Protein AF-A0A524MD02-F1 (afdb_monomer)

Solvent-accessible surface area (backbone atoms only — not comparable to full-atom values): 9364 Å² total; per-residue (Å²): 111,50,61,66,81,45,52,47,67,43,76,37,69,72,37,79,48,78,47,64,75,35,38,34,36,54,14,77,25,28,25,29,39,27,34,43,12,45,34,41,39,32,53,27,36,27,30,45,8,52,19,25,19,33,35,29,29,57,66,8,37,42,38,36,29,44,25,40,20,29,46,5,42,50,6,22,35,38,28,36,35,14,39,38,37,40,28,56,60,19,36,27,31,47,9,62,16,31,16,30,41,32,25,63,64,9,39,41,38,36,33,43,24,37,28,30,48,7,53,22,31,19,36,38,32,34,39,16,40,40,40,38,32,50,25,41,28,31,45,8,53,20,26,21,32,37,30,28,62,66,10,39,40,41,39,31,53,24,40,26,30,48,8,62,23,22,21,33,35,28,37,39,14,41,39,40,43,28,48,25,41,2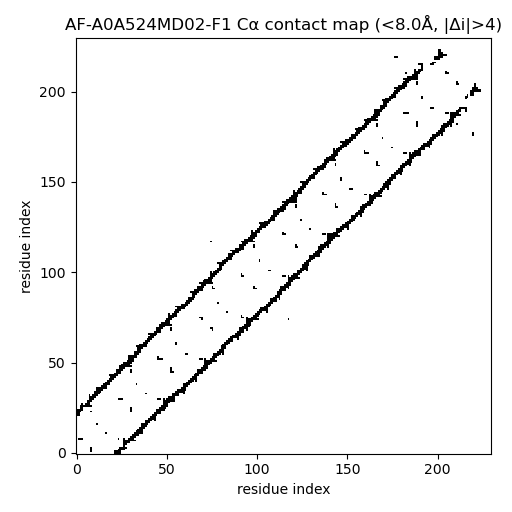5,28,45,5,55,38,20,17,37,36,59,37,83,82,35,48,68,47,50,19,39,27,48,60,44,74,18,66,35,38,59,38,80,88,65,56,75,52,29,56,33,69,78,74,89,83,84,87,127

Mean predicted aligned error: 3.04 Å

Structure (mmCIF, N/CA/C/O backbone):
data_AF-A0A524MD02-F1
#
_entry.id   AF-A0A524MD02-F1
#
loop_
_atom_site.group_PDB
_atom_site.id
_atom_site.type_symbol
_atom_site.label_atom_id
_atom_site.label_alt_id
_atom_site.label_comp_id
_atom_site.label_asym_id
_atom_site.label_entity_id
_atom_site.label_seq_id
_atom_site.pdbx_PDB_ins_code
_atom_site.Cartn_x
_atom_site.Cartn_y
_atom_site.Cartn_z
_atom_site.occupancy
_atom_site.B_iso_or_equiv
_atom_site.auth_seq_id
_atom_site.auth_comp_id
_atom_site.auth_asym_id
_atom_site.auth_atom_id
_atom_site.pdbx_PDB_model_num
ATOM 1 N N . THR A 1 1 ? 8.428 -10.540 -22.981 1.00 94.00 1 THR A N 1
ATOM 2 C CA . THR A 1 1 ? 9.264 -10.841 -21.802 1.00 94.00 1 THR A CA 1
ATOM 3 C C . THR A 1 1 ? 10.591 -10.124 -21.893 1.00 94.00 1 THR A C 1
ATOM 5 O O . THR A 1 1 ? 11.259 -10.262 -22.911 1.00 94.00 1 THR A O 1
ATOM 8 N N . LEU A 1 2 ? 10.966 -9.390 -20.847 1.00 92.38 2 LEU A N 1
ATOM 9 C CA . LEU A 1 2 ? 12.317 -8.893 -20.594 1.00 92.38 2 LEU A CA 1
ATOM 10 C C . LEU A 1 2 ? 12.908 -9.715 -19.446 1.00 92.38 2 LEU A C 1
ATOM 12 O O . LEU A 1 2 ? 12.277 -9.858 -18.400 1.00 92.38 2 LEU A O 1
ATOM 16 N N . ARG A 1 3 ? 14.085 -10.296 -19.666 1.00 94.06 3 ARG A N 1
ATOM 17 C CA . ARG A 1 3 ? 14.801 -11.108 -18.681 1.00 94.06 3 ARG A CA 1
ATOM 18 C C . ARG A 1 3 ? 16.291 -10.865 -18.844 1.00 94.06 3 ARG A C 1
ATOM 20 O O . ARG A 1 3 ? 16.780 -10.976 -19.969 1.00 94.06 3 ARG A O 1
ATOM 27 N N . ALA A 1 4 ? 16.984 -10.585 -17.742 1.00 82.62 4 ALA A N 1
ATOM 28 C CA . ALA A 1 4 ? 18.442 -10.462 -17.686 1.00 82.62 4 ALA A CA 1
ATOM 29 C C . ALA A 1 4 ? 19.046 -9.587 -18.810 1.00 82.62 4 ALA A C 1
ATOM 31 O O . ALA A 1 4 ? 20.111 -9.891 -19.348 1.00 82.62 4 ALA A O 1
ATOM 32 N N . ASN A 1 5 ? 18.362 -8.502 -19.192 1.00 83.25 5 ASN A N 1
ATOM 33 C CA . ASN A 1 5 ? 18.819 -7.584 -20.246 1.00 83.25 5 ASN A CA 1
ATOM 34 C C . ASN A 1 5 ? 19.760 -6.480 -19.715 1.00 83.25 5 ASN A C 1
ATOM 36 O O . ASN A 1 5 ? 20.110 -5.563 -20.456 1.00 83.25 5 ASN A O 1
ATOM 40 N N . GLY A 1 6 ? 20.163 -6.569 -18.448 1.00 88.62 6 GLY A N 1
ATOM 41 C CA . GLY A 1 6 ? 20.964 -5.585 -17.731 1.00 88.62 6 GLY A CA 1
ATOM 42 C C . GLY A 1 6 ? 20.680 -5.647 -16.231 1.00 88.62 6 GLY A C 1
ATOM 43 O O . GLY A 1 6 ? 19.986 -6.553 -15.771 1.00 88.62 6 GLY A O 1
ATOM 44 N N . ASP A 1 7 ? 21.211 -4.678 -15.482 1.00 92.50 7 ASP A N 1
ATOM 45 C CA . ASP A 1 7 ? 20.957 -4.533 -14.041 1.00 92.50 7 ASP A CA 1
ATOM 46 C C . ASP A 1 7 ? 19.491 -4.187 -13.738 1.00 92.50 7 ASP A C 1
ATOM 48 O O . ASP A 1 7 ? 18.895 -4.755 -12.829 1.00 92.50 7 ASP A O 1
ATOM 52 N N . VAL A 1 8 ? 18.937 -3.239 -14.494 1.00 92.56 8 VAL A N 1
ATOM 53 C CA . VAL A 1 8 ? 17.546 -2.768 -14.432 1.00 92.56 8 VAL A CA 1
ATOM 54 C C . VAL A 1 8 ? 16.921 -3.039 -15.794 1.00 92.56 8 VAL A C 1
ATOM 56 O O . VAL A 1 8 ? 17.563 -2.765 -16.811 1.00 92.56 8 VAL A O 1
ATOM 59 N N . ALA A 1 9 ? 15.691 -3.556 -15.837 1.00 93.81 9 ALA A N 1
ATOM 60 C CA . ALA A 1 9 ? 15.093 -3.963 -17.107 1.00 93.81 9 ALA A CA 1
ATOM 61 C C . ALA A 1 9 ? 14.693 -2.781 -17.987 1.00 93.81 9 ALA A C 1
ATOM 63 O O . ALA A 1 9 ? 14.924 -2.790 -19.200 1.00 93.81 9 ALA A O 1
ATOM 64 N N . ILE A 1 10 ? 14.058 -1.787 -17.363 1.00 96.69 10 ILE A N 1
ATOM 65 C CA . ILE A 1 10 ? 13.599 -0.553 -17.994 1.00 96.69 10 ILE A CA 1
ATOM 66 C C . ILE A 1 10 ? 13.913 0.606 -17.052 1.00 96.69 10 ILE A C 1
ATOM 68 O O . ILE A 1 10 ? 13.499 0.599 -15.897 1.00 96.69 10 ILE A O 1
ATOM 72 N N . MET A 1 11 ? 14.608 1.617 -17.561 1.00 97.25 11 MET A N 1
ATOM 73 C CA . MET A 1 11 ? 14.811 2.883 -16.865 1.00 97.25 11 MET A CA 1
ATOM 74 C C . MET A 1 11 ? 14.304 4.011 -17.755 1.00 97.25 11 MET A C 1
ATOM 76 O O . MET A 1 11 ? 14.734 4.130 -18.904 1.00 97.25 11 MET A O 1
ATOM 80 N N . THR A 1 12 ? 13.387 4.820 -17.235 1.00 98.06 12 THR A N 1
ATOM 81 C CA . THR A 1 12 ? 12.887 6.014 -17.921 1.00 98.06 12 THR A CA 1
ATOM 82 C C . THR A 1 12 ? 13.279 7.264 -17.160 1.00 98.06 12 THR A C 1
ATOM 84 O O . THR A 1 12 ? 13.134 7.319 -15.943 1.00 98.06 12 THR A O 1
ATOM 87 N N . GLU A 1 13 ? 13.723 8.277 -17.896 1.00 98.44 13 GLU A N 1
ATOM 88 C CA . GLU A 1 13 ? 14.000 9.613 -17.380 1.00 98.44 13 GLU A CA 1
ATOM 89 C C . GLU A 1 13 ? 13.286 10.623 -18.284 1.00 98.44 13 GLU A C 1
ATOM 91 O O . GLU A 1 13 ? 13.560 10.674 -19.486 1.00 98.44 13 GLU A O 1
ATOM 96 N N . ASN A 1 14 ? 12.351 11.402 -17.731 1.00 98.12 14 ASN A N 1
ATOM 97 C CA . ASN A 1 14 ? 11.524 12.349 -18.493 1.00 98.12 14 ASN A CA 1
ATOM 98 C C . ASN A 1 14 ? 10.807 11.706 -19.700 1.00 98.12 14 ASN A C 1
ATOM 100 O O . ASN A 1 14 ? 10.695 12.314 -20.770 1.00 98.12 14 ASN A O 1
ATOM 104 N N . ALA A 1 15 ? 10.347 10.460 -19.553 1.00 98.31 15 ALA A N 1
ATOM 105 C CA . ALA A 1 15 ? 9.743 9.693 -20.638 1.00 98.31 15 ALA A CA 1
ATOM 106 C C . ALA A 1 15 ? 8.481 8.955 -20.182 1.00 98.31 15 ALA A C 1
ATOM 108 O O . ALA A 1 15 ? 8.275 8.702 -19.002 1.00 98.31 15 ALA A O 1
ATOM 109 N N . THR A 1 16 ? 7.618 8.600 -21.134 1.00 98.25 16 THR A N 1
ATOM 110 C CA . THR A 1 16 ? 6.422 7.797 -20.857 1.00 98.25 16 THR A CA 1
ATOM 111 C C . THR A 1 16 ? 6.693 6.328 -21.134 1.00 98.25 16 THR A C 1
ATOM 113 O O . THR A 1 16 ? 7.248 5.986 -22.180 1.00 98.25 16 THR A O 1
ATOM 116 N N . LEU A 1 17 ? 6.245 5.464 -20.227 1.00 98.62 17 LEU A N 1
ATOM 117 C CA . LEU A 1 17 ? 6.283 4.017 -20.386 1.00 98.62 17 LEU A CA 1
ATOM 118 C C . LEU A 1 17 ? 4.862 3.446 -20.463 1.00 98.62 17 LEU A C 1
ATOM 120 O O . LEU A 1 17 ? 4.009 3.747 -19.636 1.00 98.62 17 LEU A O 1
ATOM 124 N N . THR A 1 18 ? 4.612 2.568 -21.428 1.00 98.56 18 THR A N 1
ATOM 125 C CA . THR A 1 18 ? 3.402 1.740 -21.451 1.00 98.56 18 THR A CA 1
ATOM 126 C C . THR A 1 18 ? 3.812 0.290 -21.606 1.00 98.56 18 THR A C 1
ATOM 128 O O . THR A 1 18 ? 4.579 -0.045 -22.510 1.00 98.56 18 THR A O 1
ATOM 131 N N . VAL A 1 19 ? 3.303 -0.559 -20.720 1.00 98.50 19 VAL A N 1
ATOM 132 C CA . VAL A 1 19 ? 3.580 -1.993 -20.693 1.00 98.50 19 VAL A CA 1
ATOM 133 C C . VAL A 1 19 ? 2.255 -2.747 -20.703 1.00 98.50 19 VAL A C 1
ATOM 135 O O . VAL A 1 19 ? 1.386 -2.515 -19.867 1.00 98.50 19 VAL A O 1
ATOM 138 N N . LEU A 1 20 ? 2.099 -3.630 -21.685 1.00 98.44 20 LEU A N 1
ATOM 139 C CA . LEU A 1 20 ? 0.902 -4.436 -21.908 1.00 98.44 20 LEU A CA 1
ATOM 140 C C . LEU A 1 20 ? 1.324 -5.888 -22.140 1.00 98.44 20 LEU A C 1
ATOM 142 O O . LEU A 1 20 ? 2.296 -6.120 -22.867 1.00 98.44 20 LEU A O 1
ATOM 146 N N . ASP A 1 21 ? 0.607 -6.839 -21.539 1.00 98.31 21 ASP A N 1
ATOM 147 C CA . ASP A 1 21 ? 0.771 -8.283 -21.770 1.00 98.31 21 ASP A CA 1
ATOM 148 C C . ASP A 1 21 ? 2.237 -8.745 -21.686 1.00 98.31 21 ASP A C 1
ATOM 150 O O . ASP A 1 21 ? 2.762 -9.453 -22.554 1.00 98.31 21 ASP A O 1
ATOM 154 N N . SER A 1 22 ? 2.957 -8.263 -20.672 1.00 98.31 22 SER A N 1
ATOM 155 C CA . SER A 1 22 ? 4.415 -8.370 -20.610 1.00 98.31 22 SER A CA 1
ATOM 156 C C . SER A 1 22 ? 4.910 -8.915 -19.278 1.00 98.31 22 SER A C 1
ATOM 158 O O . SER A 1 22 ? 4.296 -8.729 -18.237 1.00 98.31 22 SER A O 1
ATOM 160 N N . SER A 1 23 ? 6.075 -9.563 -19.304 1.00 98.31 23 SER A N 1
ATOM 161 C CA . SER A 1 23 ? 6.765 -10.045 -18.101 1.00 98.31 23 SER A CA 1
ATOM 162 C C . SER A 1 23 ? 8.162 -9.442 -18.010 1.00 98.31 23 SER A C 1
ATOM 164 O O . SER A 1 23 ? 8.906 -9.511 -18.993 1.00 98.31 23 SER A O 1
ATOM 166 N N . ILE A 1 24 ? 8.520 -8.892 -16.853 1.00 98.44 24 ILE A N 1
ATOM 167 C CA . ILE A 1 24 ? 9.827 -8.309 -16.528 1.00 98.44 24 ILE A CA 1
ATOM 168 C C . ILE A 1 24 ? 10.389 -9.065 -15.326 1.00 98.44 24 ILE A C 1
ATOM 170 O O . ILE A 1 24 ? 9.857 -8.943 -14.225 1.00 98.44 24 ILE A O 1
ATOM 174 N N . ILE A 1 25 ? 11.419 -9.884 -15.538 1.00 98.12 25 ILE A N 1
ATOM 175 C CA . ILE A 1 25 ? 11.813 -10.885 -14.540 1.00 98.12 25 ILE A CA 1
ATOM 176 C C . ILE A 1 25 ? 13.319 -11.074 -14.382 1.00 98.12 25 ILE A C 1
ATOM 178 O O . ILE A 1 25 ? 14.059 -10.963 -15.359 1.00 98.12 25 ILE A O 1
ATOM 182 N N . GLU A 1 26 ? 13.742 -11.448 -13.172 1.00 96.44 26 GLU A N 1
ATOM 183 C CA . GLU A 1 26 ? 15.106 -11.903 -12.851 1.00 96.44 26 GLU A CA 1
ATOM 184 C C . GLU A 1 26 ? 16.212 -10.862 -13.126 1.00 96.44 26 GLU A C 1
ATOM 186 O O . GLU A 1 26 ? 17.273 -11.192 -13.666 1.00 96.44 26 GLU A O 1
ATOM 191 N N . HIS A 1 27 ? 15.984 -9.592 -12.770 1.00 97.12 27 HIS A N 1
ATOM 192 C CA . HIS A 1 27 ? 17.003 -8.542 -12.898 1.00 97.12 27 HIS A CA 1
ATOM 193 C C . HIS A 1 27 ? 17.842 -8.377 -11.611 1.00 97.12 27 HIS A C 1
ATOM 195 O O . HIS A 1 27 ? 17.310 -8.520 -10.508 1.00 97.12 27 HIS A O 1
ATOM 201 N N . PRO A 1 28 ? 19.151 -8.056 -11.715 1.00 96.62 28 PRO A N 1
ATOM 202 C CA . PRO A 1 28 ? 20.046 -7.844 -10.567 1.00 96.62 28 PRO A CA 1
ATOM 203 C C . PRO A 1 28 ? 19.712 -6.638 -9.675 1.00 96.62 28 PRO A C 1
ATOM 205 O O . PRO A 1 28 ? 20.271 -6.521 -8.585 1.00 96.62 28 PRO A O 1
ATOM 208 N N . LYS A 1 29 ? 18.868 -5.713 -10.140 1.00 97.12 29 LYS A N 1
ATOM 209 C CA . LYS A 1 29 ? 18.338 -4.563 -9.391 1.00 97.12 29 LYS A CA 1
ATOM 210 C C . LYS A 1 29 ? 16.820 -4.491 -9.581 1.00 97.12 29 LYS A C 1
ATOM 212 O O . LYS A 1 29 ? 16.174 -5.528 -9.712 1.00 97.12 29 LYS A O 1
ATOM 217 N N . SER A 1 30 ? 16.241 -3.292 -9.533 1.00 97.62 30 SER A N 1
ATOM 218 C CA . SER A 1 30 ? 14.809 -3.081 -9.729 1.00 97.62 30 SER A CA 1
ATOM 219 C C . SER A 1 30 ? 14.381 -3.496 -11.142 1.00 97.62 30 SER A C 1
ATOM 221 O O . SER A 1 30 ? 15.142 -3.337 -12.099 1.00 97.62 30 SER A O 1
ATOM 223 N N . GLY A 1 31 ? 13.164 -4.023 -11.289 1.00 98.25 31 GLY A N 1
ATOM 224 C CA . GLY A 1 31 ? 12.612 -4.377 -12.598 1.00 98.25 31 GLY A CA 1
ATOM 225 C C . GLY A 1 31 ? 12.438 -3.134 -13.470 1.00 98.25 31 GLY A C 1
ATOM 226 O O . GLY A 1 31 ? 12.929 -3.077 -14.599 1.00 98.25 31 GLY A O 1
ATOM 227 N N . VAL A 1 32 ? 11.793 -2.106 -12.920 1.00 98.69 32 VAL A N 1
ATOM 228 C CA . VAL A 1 32 ? 11.551 -0.828 -13.596 1.00 98.69 32 VAL A CA 1
ATOM 229 C C . VAL A 1 32 ? 11.925 0.327 -12.682 1.00 98.69 32 VAL A C 1
ATOM 231 O O . VAL A 1 32 ? 11.531 0.340 -11.519 1.00 98.69 32 VAL A O 1
ATOM 234 N N . VAL A 1 33 ? 12.637 1.311 -13.227 1.00 98.75 33 VAL A N 1
ATOM 235 C CA . VAL A 1 33 ? 12.922 2.585 -12.561 1.00 98.75 33 VAL A CA 1
ATOM 236 C C . VAL A 1 33 ? 12.289 3.721 -13.361 1.00 98.75 33 VAL A C 1
ATOM 238 O O . VAL A 1 33 ? 12.566 3.876 -14.553 1.00 98.75 33 VAL A O 1
ATOM 241 N N . LEU A 1 34 ? 11.446 4.513 -12.703 1.00 98.81 34 LEU A N 1
ATOM 242 C CA . LEU A 1 34 ? 10.787 5.691 -13.258 1.00 98.81 34 LEU A CA 1
ATOM 243 C C . LEU A 1 34 ? 11.364 6.942 -12.596 1.00 98.81 34 LEU A C 1
ATOM 245 O O . LEU A 1 34 ? 11.213 7.115 -11.391 1.00 98.81 34 LEU A O 1
ATOM 249 N N . ASP A 1 35 ? 11.992 7.817 -13.374 1.00 98.75 35 ASP A N 1
ATOM 250 C CA . ASP A 1 35 ? 12.477 9.123 -12.923 1.00 98.75 35 ASP A CA 1
ATOM 251 C C . ASP A 1 35 ? 11.761 10.232 -13.701 1.00 98.75 35 ASP A C 1
ATOM 253 O O . ASP A 1 35 ? 11.873 10.316 -14.930 1.00 98.75 35 ASP A O 1
ATOM 257 N N . ASN A 1 36 ? 10.950 11.037 -13.008 1.00 98.69 36 ASN A N 1
ATOM 258 C CA . ASN A 1 36 ? 10.075 12.045 -13.613 1.00 98.69 36 ASN A CA 1
ATOM 259 C C . ASN A 1 36 ? 9.304 11.516 -14.827 1.00 98.69 36 ASN A C 1
ATOM 261 O O . ASN A 1 36 ? 9.307 12.099 -15.916 1.00 98.69 36 ASN A O 1
ATOM 265 N N . SER A 1 37 ? 8.727 10.328 -14.661 1.00 98.75 37 SER A N 1
ATOM 266 C CA . SER A 1 37 ? 8.210 9.534 -15.766 1.00 98.75 37 SER A CA 1
ATOM 267 C C . SER A 1 37 ? 6.825 8.975 -15.438 1.00 98.75 37 SER A C 1
ATOM 269 O O . SER A 1 37 ? 6.658 8.277 -14.433 1.00 98.75 37 SER A O 1
ATOM 271 N N . PRO A 1 38 ? 5.805 9.246 -16.269 1.00 98.69 38 PRO A N 1
ATOM 272 C CA . PRO A 1 38 ? 4.537 8.545 -16.179 1.00 98.69 38 PRO A CA 1
ATOM 273 C C . PRO A 1 38 ? 4.651 7.136 -16.775 1.00 98.69 38 PRO A C 1
ATOM 275 O O . PRO A 1 38 ? 5.245 6.942 -17.838 1.00 98.69 38 PRO A O 1
ATOM 278 N N . ALA A 1 39 ? 4.023 6.159 -16.128 1.00 98.75 39 ALA A N 1
ATOM 279 C CA . ALA A 1 39 ? 3.977 4.786 -16.601 1.00 98.75 39 ALA A CA 1
ATOM 280 C C . ALA A 1 39 ? 2.601 4.142 -16.404 1.00 98.75 39 ALA A C 1
ATOM 282 O O . ALA A 1 39 ? 1.964 4.332 -15.367 1.00 98.75 39 ALA A O 1
ATOM 283 N N . SER A 1 40 ? 2.164 3.351 -17.386 1.00 98.69 40 SER A N 1
ATOM 284 C CA . SER A 1 40 ? 0.946 2.539 -17.311 1.00 98.69 40 SER A CA 1
ATOM 285 C C . SER A 1 40 ? 1.225 1.064 -17.589 1.00 98.69 40 SER A C 1
ATOM 287 O O . SER A 1 40 ? 1.902 0.722 -18.561 1.00 98.69 40 SER A O 1
ATOM 289 N N . PHE A 1 41 ? 0.710 0.196 -16.720 1.00 98.75 41 PHE A N 1
ATOM 290 C CA . PHE A 1 41 ? 0.839 -1.256 -16.806 1.00 98.75 41 PHE A CA 1
ATOM 291 C C . PHE A 1 41 ? -0.544 -1.901 -16.866 1.00 98.75 41 PHE A C 1
ATOM 293 O O . PHE A 1 41 ? -1.456 -1.529 -16.127 1.00 98.75 41 PHE A O 1
ATOM 300 N N . SER A 1 42 ? -0.701 -2.872 -17.754 1.00 98.69 42 SER A N 1
ATOM 301 C CA . SER A 1 42 ? -1.910 -3.686 -17.852 1.00 98.69 42 SER A CA 1
ATOM 302 C C . SER A 1 42 ? -1.552 -5.123 -18.182 1.00 98.69 42 SER A C 1
ATOM 304 O O . SER A 1 42 ? -0.698 -5.356 -19.044 1.00 98.69 42 SER A O 1
ATOM 306 N N . ASP A 1 43 ? -2.207 -6.071 -17.512 1.00 98.62 43 ASP A N 1
ATOM 307 C CA . ASP A 1 43 ? -2.101 -7.501 -17.822 1.00 98.62 43 ASP A CA 1
ATOM 308 C C . ASP A 1 43 ? -0.632 -7.984 -17.807 1.00 98.62 43 ASP A C 1
ATOM 310 O O . ASP A 1 43 ? -0.167 -8.717 -18.678 1.00 98.62 43 ASP A O 1
ATOM 314 N N . SER A 1 44 ? 0.155 -7.482 -16.848 1.00 98.69 44 SER A N 1
ATOM 315 C CA . SER A 1 44 ? 1.616 -7.606 -16.843 1.00 98.69 44 SER A CA 1
ATOM 316 C C . SER A 1 44 ? 2.178 -8.147 -15.527 1.00 98.69 44 SER A C 1
ATOM 318 O O . SER A 1 44 ? 1.532 -8.128 -14.484 1.00 98.69 44 SER A O 1
ATOM 320 N N . PHE A 1 45 ? 3.417 -8.631 -15.582 1.00 98.75 45 PHE A N 1
ATOM 321 C CA . PHE A 1 45 ? 4.106 -9.296 -14.479 1.00 98.75 45 PHE A CA 1
ATOM 322 C C . PHE A 1 45 ? 5.486 -8.676 -14.269 1.00 98.75 45 PHE A C 1
ATOM 324 O O . PHE A 1 45 ? 6.253 -8.558 -15.229 1.00 98.75 45 PHE A O 1
ATOM 331 N N . VAL A 1 46 ? 5.837 -8.315 -13.036 1.00 98.75 46 VAL A N 1
ATOM 332 C CA . VAL A 1 46 ? 7.185 -7.838 -12.694 1.00 98.75 46 VAL A CA 1
ATOM 333 C C . VAL A 1 46 ? 7.693 -8.600 -11.478 1.00 98.75 46 VAL A C 1
ATOM 335 O O . VAL A 1 46 ? 7.351 -8.278 -10.339 1.00 98.75 46 VAL A O 1
ATOM 338 N N . ASN A 1 47 ? 8.473 -9.651 -11.733 1.00 98.44 47 ASN A N 1
ATOM 339 C CA . ASN A 1 47 ? 8.699 -10.701 -10.744 1.00 98.44 47 ASN A CA 1
ATOM 340 C C . ASN A 1 47 ? 10.171 -11.054 -10.553 1.00 98.44 47 ASN A C 1
ATOM 342 O O . ASN A 1 47 ? 10.970 -10.939 -11.478 1.00 98.44 47 ASN A O 1
ATOM 346 N N . ASP A 1 48 ? 10.510 -11.560 -9.372 1.00 98.38 48 ASP A N 1
ATOM 347 C CA . ASP A 1 48 ? 11.809 -12.179 -9.086 1.00 98.38 48 ASP A CA 1
ATOM 348 C C . ASP A 1 48 ? 13.013 -11.261 -9.374 1.00 98.38 48 ASP A C 1
ATOM 350 O O . ASP A 1 48 ? 14.100 -11.723 -9.725 1.00 98.38 48 ASP A O 1
ATOM 354 N N . ASN A 1 49 ? 12.831 -9.940 -9.271 1.00 98.31 49 ASN A N 1
ATOM 355 C CA . ASN A 1 49 ? 13.922 -8.979 -9.401 1.00 98.31 49 ASN A CA 1
ATOM 356 C C . ASN A 1 49 ? 14.583 -8.767 -8.035 1.00 98.31 49 ASN A C 1
ATOM 358 O O . ASN A 1 49 ? 13.921 -8.734 -7.002 1.00 98.31 49 ASN A O 1
ATOM 362 N N . VAL A 1 50 ? 15.903 -8.597 -8.010 1.00 98.06 50 VAL A N 1
ATOM 363 C CA . VAL A 1 50 ? 16.647 -8.421 -6.750 1.00 98.06 50 VAL A CA 1
ATOM 364 C C . VAL A 1 50 ? 16.342 -7.065 -6.095 1.00 98.06 50 VAL A C 1
ATOM 366 O O . VAL A 1 50 ? 16.515 -6.908 -4.891 1.00 98.06 50 VAL A O 1
ATOM 369 N N . GLY A 1 51 ? 15.908 -6.069 -6.866 1.00 98.06 51 GLY A N 1
ATOM 370 C CA . GLY A 1 51 ? 15.457 -4.779 -6.346 1.00 98.06 51 GLY A CA 1
ATOM 371 C C . GLY A 1 51 ? 13.957 -4.739 -6.057 1.00 98.06 51 GLY A C 1
ATOM 372 O O . GLY A 1 51 ? 13.355 -5.721 -5.625 1.00 98.06 51 GLY A O 1
ATOM 373 N N . TRP A 1 52 ? 13.361 -3.573 -6.300 1.00 98.75 52 TRP A N 1
ATOM 374 C CA . TRP A 1 52 ? 11.909 -3.408 -6.328 1.00 98.75 52 TRP A CA 1
ATOM 375 C C . TRP A 1 52 ? 11.340 -3.924 -7.647 1.00 98.75 52 TRP A C 1
ATOM 377 O O . TRP A 1 52 ? 12.025 -3.884 -8.671 1.00 98.75 52 TRP A O 1
ATOM 387 N N . ALA A 1 53 ? 10.076 -4.338 -7.681 1.00 98.75 53 ALA A N 1
ATOM 388 C CA . ALA A 1 53 ? 9.429 -4.571 -8.970 1.00 98.75 53 ALA A CA 1
ATOM 389 C C . ALA A 1 53 ? 9.374 -3.254 -9.765 1.00 98.75 53 ALA A C 1
ATOM 391 O O . ALA A 1 53 ? 9.925 -3.153 -10.864 1.00 98.75 53 ALA A O 1
ATOM 392 N N . ILE A 1 54 ? 8.793 -2.221 -9.150 1.00 98.88 54 ILE A N 1
ATOM 393 C CA . ILE A 1 54 ? 8.745 -0.855 -9.669 1.00 98.88 54 ILE A CA 1
ATOM 394 C C . ILE A 1 54 ? 9.328 0.103 -8.628 1.00 98.88 54 ILE A C 1
ATOM 396 O O . ILE A 1 54 ? 8.923 0.105 -7.466 1.00 98.88 54 ILE A O 1
ATOM 400 N N . GLU A 1 55 ? 10.247 0.955 -9.059 1.00 98.88 55 GLU A N 1
ATOM 401 C CA . GLU A 1 55 ? 10.804 2.052 -8.275 1.00 98.88 55 GLU A CA 1
ATOM 402 C C . GLU A 1 55 ? 10.488 3.369 -8.983 1.00 98.88 55 GLU A C 1
ATOM 404 O O . GLU A 1 55 ? 10.980 3.624 -10.080 1.00 98.88 55 GLU A O 1
ATOM 409 N N . ALA A 1 56 ? 9.633 4.195 -8.383 1.00 98.88 56 ALA A N 1
ATOM 410 C CA . ALA A 1 56 ? 9.221 5.474 -8.943 1.00 98.88 56 ALA A CA 1
ATOM 411 C C . ALA A 1 56 ? 9.728 6.627 -8.078 1.00 98.88 56 ALA A C 1
ATOM 413 O O . ALA A 1 56 ? 9.381 6.760 -6.902 1.00 98.88 56 ALA A O 1
ATOM 414 N N . ILE A 1 57 ? 10.537 7.480 -8.691 1.00 98.81 57 ILE A N 1
ATOM 415 C CA . ILE A 1 57 ? 11.162 8.632 -8.062 1.00 98.81 57 ILE A CA 1
ATOM 416 C C . ILE A 1 57 ? 10.841 9.905 -8.840 1.00 98.81 57 ILE A C 1
ATOM 418 O O . ILE A 1 57 ? 10.511 9.883 -10.028 1.00 98.81 57 ILE A O 1
ATOM 422 N N . ASN A 1 58 ? 10.981 11.031 -8.148 1.00 98.00 58 ASN A N 1
ATOM 423 C CA . ASN A 1 58 ? 10.981 12.367 -8.725 1.00 98.00 58 ASN A CA 1
ATOM 424 C C . ASN A 1 58 ? 9.747 12.725 -9.567 1.00 98.00 58 ASN A C 1
ATOM 426 O O . ASN A 1 58 ? 9.874 12.900 -10.766 1.00 98.00 58 ASN A O 1
ATOM 430 N N . GLU A 1 59 ? 8.577 12.914 -8.954 1.00 98.31 59 GLU A N 1
ATOM 431 C CA . GLU A 1 59 ? 7.333 13.301 -9.656 1.00 98.31 59 GLU A CA 1
ATOM 432 C C . GLU A 1 59 ? 6.855 12.274 -10.698 1.00 98.31 59 GLU A C 1
ATOM 434 O O . GLU A 1 59 ? 6.078 12.589 -11.600 1.00 98.31 59 GLU A O 1
ATOM 439 N N . SER A 1 60 ? 7.262 11.013 -10.553 1.00 98.81 60 SER A N 1
ATOM 440 C CA . SER A 1 60 ? 6.745 9.933 -11.389 1.00 98.81 60 SER A CA 1
ATOM 441 C C . SER A 1 60 ? 5.289 9.606 -11.046 1.00 98.81 60 SER A C 1
ATOM 443 O O . SER A 1 60 ? 4.828 9.781 -9.913 1.00 98.81 60 SER A O 1
ATOM 445 N N . ALA A 1 61 ? 4.557 9.106 -12.040 1.00 98.81 61 ALA A N 1
ATOM 446 C CA . ALA A 1 61 ? 3.159 8.711 -11.899 1.00 98.81 61 ALA A CA 1
ATOM 447 C C . ALA A 1 61 ? 2.967 7.292 -12.434 1.00 98.81 61 ALA A C 1
ATOM 449 O O . ALA A 1 61 ? 3.084 7.064 -13.636 1.00 98.81 61 ALA A O 1
ATOM 450 N N . PHE A 1 62 ? 2.666 6.340 -11.556 1.00 98.88 62 PHE A N 1
ATOM 451 C CA . PHE A 1 62 ? 2.523 4.933 -11.918 1.00 98.88 62 PHE A CA 1
ATOM 452 C C . PHE A 1 62 ? 1.064 4.476 -11.844 1.00 98.88 62 PHE A C 1
ATOM 454 O O . PHE A 1 62 ? 0.413 4.600 -10.813 1.00 98.88 62 PHE A O 1
ATOM 461 N N . MET A 1 63 ? 0.530 3.920 -12.923 1.00 98.88 63 MET A N 1
ATOM 462 C CA . MET A 1 63 ? -0.804 3.326 -12.940 1.00 98.88 63 MET A CA 1
ATOM 463 C C . MET A 1 63 ? -0.715 1.871 -13.365 1.00 98.88 63 MET A C 1
ATOM 465 O O . MET A 1 63 ? -0.023 1.546 -14.327 1.00 98.88 63 MET A O 1
ATOM 469 N N . THR A 1 64 ? -1.453 1.001 -12.688 1.00 98.88 64 THR A N 1
ATOM 470 C CA . THR A 1 64 ? -1.497 -0.415 -13.036 1.00 98.88 64 THR A CA 1
ATOM 471 C C . THR A 1 64 ? -2.895 -0.998 -12.880 1.00 98.88 64 THR A C 1
ATOM 473 O O . THR A 1 64 ? -3.638 -0.604 -11.981 1.00 98.88 64 THR A O 1
ATOM 476 N N . ALA A 1 65 ? -3.232 -1.942 -13.757 1.00 98.75 65 ALA A N 1
ATOM 477 C CA . ALA A 1 65 ? -4.431 -2.768 -13.678 1.00 98.75 65 ALA A CA 1
ATOM 478 C C . ALA A 1 65 ? -4.112 -4.226 -14.033 1.00 98.75 65 ALA A C 1
ATOM 480 O O . ALA A 1 65 ? -3.248 -4.474 -14.881 1.00 98.75 65 ALA A O 1
ATOM 481 N N . ARG A 1 66 ? -4.798 -5.185 -13.399 1.00 98.62 66 ARG A N 1
ATOM 482 C CA . ARG A 1 66 ? -4.703 -6.633 -13.674 1.00 98.62 66 ARG A CA 1
ATOM 483 C C . ARG A 1 66 ? -3.269 -7.142 -13.800 1.00 98.62 66 ARG A C 1
ATOM 485 O O . ARG A 1 66 ? -2.921 -7.856 -14.733 1.00 98.62 66 ARG A O 1
ATOM 492 N N . SER A 1 67 ? -2.393 -6.680 -12.916 1.00 98.81 67 SER A N 1
ATOM 493 C CA . SER A 1 67 ? -0.960 -6.974 -12.983 1.00 98.81 67 SER A CA 1
ATOM 494 C C . SER A 1 67 ? -0.461 -7.546 -11.666 1.00 98.81 67 SER A C 1
ATOM 496 O O . SER A 1 67 ? -1.035 -7.290 -10.607 1.00 98.81 67 SER A O 1
ATOM 498 N N . THR A 1 68 ? 0.624 -8.311 -11.724 1.00 98.88 68 THR A N 1
ATOM 499 C CA . THR A 1 68 ? 1.217 -8.965 -10.555 1.00 98.88 68 THR A CA 1
ATOM 500 C C . THR A 1 68 ? 2.671 -8.552 -10.378 1.00 98.88 68 THR A C 1
ATOM 502 O O . THR A 1 68 ? 3.452 -8.560 -11.328 1.00 98.88 68 THR A O 1
ATOM 505 N N . PHE A 1 69 ? 3.035 -8.218 -9.144 1.00 98.88 69 PHE A N 1
ATOM 506 C CA . PHE A 1 69 ? 4.385 -7.843 -8.743 1.00 98.88 69 PHE A CA 1
ATOM 507 C C . PHE A 1 69 ? 4.801 -8.748 -7.582 1.00 98.88 69 PHE A C 1
ATOM 509 O O . PHE A 1 69 ? 4.329 -8.558 -6.455 1.00 98.88 69 PHE A O 1
ATOM 516 N N . SER A 1 70 ? 5.626 -9.763 -7.862 1.00 98.88 70 SER A N 1
ATOM 517 C CA . SER A 1 70 ? 5.890 -10.837 -6.894 1.00 98.88 70 SER A CA 1
ATOM 518 C C . SER A 1 70 ? 7.322 -11.350 -6.837 1.00 98.88 70 SER A C 1
ATOM 520 O O . SER A 1 70 ? 8.034 -11.328 -7.833 1.00 98.88 70 SER A O 1
ATOM 522 N N . GLY A 1 71 ? 7.749 -11.871 -5.685 1.00 98.69 71 GLY A N 1
ATOM 523 C CA . GLY A 1 71 ? 9.077 -12.478 -5.534 1.00 98.69 71 GLY A CA 1
ATOM 524 C C . GLY A 1 71 ? 10.247 -11.490 -5.619 1.00 98.69 71 GLY A C 1
ATOM 525 O O . GLY A 1 71 ? 11.400 -11.909 -5.680 1.00 98.69 71 GLY A O 1
ATOM 526 N N . ASN A 1 72 ? 9.987 -10.179 -5.628 1.00 98.81 72 ASN A N 1
ATOM 527 C CA . ASN A 1 72 ? 11.043 -9.174 -5.699 1.00 98.81 72 ASN A CA 1
ATOM 528 C C . ASN A 1 72 ? 11.697 -8.998 -4.322 1.00 98.81 72 ASN A C 1
ATOM 530 O O . ASN A 1 72 ? 11.003 -8.991 -3.300 1.00 98.81 72 ASN A O 1
ATOM 534 N N . SER A 1 73 ? 13.026 -8.865 -4.267 1.00 98.69 73 SER A N 1
ATOM 535 C CA . SER A 1 73 ? 13.727 -8.978 -2.982 1.00 98.69 73 SER A CA 1
ATOM 536 C C . SER A 1 73 ? 13.583 -7.755 -2.078 1.00 98.69 73 SER A C 1
ATOM 538 O O . SER A 1 73 ? 13.625 -7.917 -0.862 1.00 98.69 73 SER A O 1
ATOM 540 N N . LEU A 1 74 ? 13.427 -6.543 -2.629 1.00 98.62 74 LEU A N 1
ATOM 541 C CA . LEU A 1 74 ? 13.162 -5.347 -1.812 1.00 98.62 74 LEU A CA 1
ATOM 542 C C . LEU A 1 74 ? 11.667 -5.117 -1.580 1.00 98.62 74 LEU A C 1
ATOM 544 O O . LEU A 1 74 ? 11.288 -4.619 -0.519 1.00 98.62 74 LEU A O 1
ATOM 548 N N . GLY A 1 75 ? 10.835 -5.491 -2.555 1.00 98.75 75 GLY A N 1
ATOM 549 C CA . GLY A 1 75 ? 9.397 -5.270 -2.500 1.00 98.75 75 GLY A CA 1
ATOM 550 C C . GLY A 1 75 ? 8.723 -5.095 -3.855 1.00 98.75 75 GLY A C 1
ATOM 551 O O . GLY A 1 75 ? 9.376 -5.072 -4.900 1.00 98.75 75 GLY A O 1
ATOM 552 N N . GLY A 1 76 ? 7.402 -4.930 -3.844 1.00 98.81 76 GLY A N 1
ATOM 553 C CA . GLY A 1 76 ? 6.609 -4.755 -5.060 1.00 98.81 76 GLY A CA 1
ATOM 554 C C . GLY A 1 76 ? 6.674 -3.343 -5.638 1.00 98.81 76 GLY A C 1
ATOM 555 O O . GLY A 1 76 ? 6.876 -3.170 -6.838 1.00 98.81 76 GLY A O 1
ATOM 556 N N . LEU A 1 77 ? 6.531 -2.319 -4.799 1.00 98.94 77 LEU A N 1
ATOM 557 C CA . LEU A 1 77 ? 6.499 -0.928 -5.256 1.00 98.94 77 LEU A CA 1
ATOM 558 C C . LEU A 1 77 ? 7.178 0.012 -4.259 1.00 98.94 77 LEU A C 1
ATOM 560 O O . LEU A 1 77 ? 6.823 0.031 -3.084 1.00 98.94 77 LEU A O 1
ATOM 564 N N . SER A 1 78 ? 8.091 0.843 -4.757 1.00 98.94 78 SER A N 1
ATOM 565 C CA . SER A 1 78 ? 8.648 1.984 -4.028 1.00 98.94 78 SER A CA 1
ATOM 566 C C . SER A 1 78 ? 8.239 3.289 -4.703 1.00 98.94 78 SER A C 1
ATOM 568 O O . SER A 1 78 ? 8.443 3.444 -5.909 1.00 98.94 78 SER A O 1
ATOM 570 N N . LEU A 1 79 ? 7.674 4.224 -3.935 1.00 98.88 79 LEU A N 1
ATOM 571 C CA . LEU A 1 79 ? 7.358 5.583 -4.375 1.00 98.88 79 LEU A CA 1
ATOM 572 C C . LEU A 1 79 ? 8.094 6.597 -3.502 1.00 98.88 79 LEU A C 1
ATOM 574 O O . LEU A 1 79 ? 7.846 6.681 -2.302 1.00 98.88 79 LEU A O 1
ATOM 578 N N . THR A 1 80 ? 8.914 7.445 -4.110 1.00 98.88 80 THR A N 1
ATOM 579 C CA . THR A 1 80 ? 9.490 8.617 -3.440 1.00 98.88 80 THR A CA 1
ATOM 580 C C . THR A 1 80 ? 9.106 9.864 -4.214 1.00 98.88 80 THR A C 1
ATOM 582 O O . THR A 1 80 ? 9.397 9.965 -5.412 1.00 98.88 80 THR A O 1
ATOM 585 N N . ARG A 1 81 ? 8.420 10.809 -3.554 1.00 98.75 81 ARG A N 1
ATOM 586 C CA . ARG A 1 81 ? 7.931 12.048 -4.188 1.00 98.75 81 ARG A CA 1
ATOM 587 C C . ARG A 1 81 ? 7.164 11.777 -5.486 1.00 98.75 81 ARG A C 1
ATOM 589 O O . ARG A 1 81 ? 7.347 12.460 -6.488 1.00 98.75 81 ARG A O 1
ATOM 596 N N . SER A 1 82 ? 6.362 10.720 -5.482 1.00 98.88 82 SER A N 1
ATOM 597 C CA . SER A 1 82 ? 5.703 10.161 -6.665 1.00 98.88 82 SER A CA 1
ATOM 598 C C . SER A 1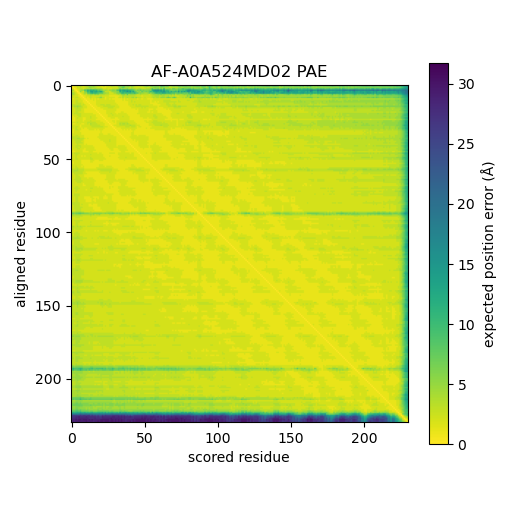 82 ? 4.299 9.687 -6.307 1.00 98.88 82 SER A C 1
ATOM 600 O O . SER A 1 82 ? 3.957 9.554 -5.130 1.00 98.88 82 SER A O 1
ATOM 602 N N . VAL A 1 83 ? 3.473 9.437 -7.319 1.00 98.94 83 VAL A N 1
ATOM 603 C CA . VAL A 1 83 ? 2.096 8.973 -7.123 1.00 98.94 83 VAL A CA 1
ATOM 604 C C . VAL A 1 83 ? 1.853 7.640 -7.807 1.00 98.94 83 VAL A C 1
ATOM 606 O O . VAL A 1 83 ? 2.431 7.372 -8.862 1.00 98.94 83 VAL A O 1
ATOM 609 N N . ALA A 1 84 ? 0.963 6.821 -7.245 1.00 98.88 84 ALA A N 1
ATOM 610 C CA . ALA A 1 84 ? 0.493 5.634 -7.943 1.00 98.88 84 ALA A CA 1
ATOM 611 C C . ALA A 1 84 ? -0.993 5.317 -7.760 1.00 98.88 84 ALA A C 1
ATOM 613 O O . ALA A 1 84 ? -1.621 5.702 -6.774 1.00 98.88 84 ALA A O 1
ATOM 614 N N . ALA A 1 85 ? -1.537 4.578 -8.725 1.00 98.88 85 ALA A N 1
ATOM 615 C CA . ALA A 1 85 ? -2.867 3.991 -8.680 1.00 98.88 85 ALA A CA 1
ATOM 616 C C . ALA A 1 85 ? -2.794 2.501 -9.039 1.00 98.88 85 ALA A C 1
ATOM 618 O O . ALA A 1 85 ? -2.432 2.145 -10.162 1.00 98.88 85 ALA A O 1
ATOM 619 N N . LEU A 1 86 ? -3.148 1.648 -8.080 1.00 98.81 86 LEU A N 1
ATOM 620 C CA . LEU A 1 86 ? -3.328 0.211 -8.254 1.00 98.81 86 LEU A CA 1
ATOM 621 C C . LEU A 1 86 ? -4.824 -0.046 -8.369 1.00 98.81 86 LEU A C 1
ATOM 623 O O . LEU A 1 86 ? -5.593 0.277 -7.461 1.00 98.81 86 LEU A O 1
ATOM 627 N N . LEU A 1 87 ? -5.223 -0.555 -9.524 1.00 98.06 87 LEU A N 1
ATOM 628 C CA . LEU A 1 87 ? -6.613 -0.712 -9.918 1.00 98.06 87 LEU A CA 1
ATOM 629 C C . LEU A 1 87 ? -6.878 -2.178 -10.257 1.00 98.06 87 LEU A C 1
ATOM 631 O O . LEU A 1 87 ? -5.957 -2.867 -10.691 1.00 98.06 87 LEU A O 1
ATOM 635 N N . ASP A 1 88 ? -8.136 -2.601 -10.133 1.00 94.50 88 ASP A N 1
ATOM 636 C CA . ASP A 1 88 ? -8.719 -3.756 -10.834 1.00 94.50 88 ASP A CA 1
ATOM 637 C C . ASP A 1 88 ? -7.835 -5.012 -10.812 1.00 94.50 88 ASP A C 1
ATOM 639 O O . ASP A 1 88 ? -7.043 -5.232 -11.729 1.00 94.50 88 ASP A O 1
ATOM 643 N N . GLU A 1 89 ? -7.942 -5.816 -9.751 1.00 95.00 89 GLU A N 1
ATOM 644 C CA . GLU A 1 89 ? -7.223 -7.092 -9.627 1.00 95.00 89 GLU A CA 1
ATOM 645 C C . GLU A 1 89 ? -5.699 -6.931 -9.799 1.00 95.00 89 GLU A C 1
ATOM 647 O O . GLU A 1 89 ? -5.025 -7.716 -10.467 1.00 95.00 89 GLU A O 1
ATOM 652 N N . THR A 1 90 ? -5.125 -5.880 -9.207 1.00 98.62 90 THR A N 1
ATOM 653 C CA . THR A 1 90 ? -3.668 -5.762 -9.086 1.00 98.62 90 THR A CA 1
ATOM 654 C C . THR A 1 90 ? -3.179 -6.468 -7.823 1.00 98.62 90 THR A C 1
ATOM 656 O O . THR A 1 90 ? -3.755 -6.311 -6.745 1.00 98.62 90 THR A O 1
ATOM 659 N N . PHE A 1 91 ? -2.078 -7.209 -7.946 1.00 98.88 91 PHE A N 1
ATOM 660 C CA . PHE A 1 91 ? -1.518 -8.051 -6.892 1.00 98.88 91 PHE A CA 1
ATOM 661 C C . PHE A 1 91 ? -0.070 -7.655 -6.574 1.00 98.88 91 PHE A C 1
ATOM 663 O O . PHE A 1 91 ? 0.812 -7.784 -7.423 1.00 98.88 91 PHE A O 1
ATOM 670 N N . ILE A 1 92 ? 0.187 -7.219 -5.340 1.00 98.94 92 ILE A N 1
ATOM 671 C CA . ILE A 1 92 ? 1.533 -7.048 -4.775 1.00 98.94 92 ILE A CA 1
ATOM 672 C C . ILE A 1 92 ? 1.770 -8.170 -3.765 1.00 98.94 92 ILE A C 1
ATOM 674 O O . ILE A 1 92 ? 1.375 -8.058 -2.600 1.00 98.94 92 ILE A O 1
ATOM 678 N N . ILE A 1 93 ? 2.346 -9.281 -4.223 1.00 98.88 93 ILE A N 1
ATOM 679 C CA . ILE A 1 93 ? 2.282 -10.539 -3.471 1.00 98.88 93 ILE A CA 1
ATOM 680 C C . ILE A 1 93 ? 3.623 -11.242 -3.333 1.00 98.88 93 ILE A C 1
ATOM 682 O O . ILE A 1 93 ? 4.437 -11.194 -4.246 1.00 98.88 93 ILE A O 1
ATOM 686 N N . ASP A 1 94 ? 3.840 -11.924 -2.211 1.00 98.81 94 ASP A N 1
ATOM 687 C CA . ASP A 1 94 ? 4.979 -12.826 -1.995 1.00 98.81 94 ASP A CA 1
ATOM 688 C C . ASP A 1 94 ? 6.353 -12.186 -2.287 1.00 98.81 94 ASP A C 1
ATOM 690 O O . ASP A 1 94 ? 7.271 -12.835 -2.795 1.00 98.81 94 ASP A O 1
ATOM 694 N N . ASN A 1 95 ? 6.512 -10.883 -2.023 1.00 98.94 95 ASN A N 1
ATOM 695 C CA . ASN A 1 95 ? 7.813 -10.220 -2.127 1.00 98.94 95 ASN A CA 1
ATOM 696 C C . ASN A 1 95 ? 8.640 -10.472 -0.858 1.00 98.94 95 ASN A C 1
ATOM 698 O O . ASN A 1 95 ? 8.103 -10.602 0.242 1.00 98.94 95 ASN A O 1
ATOM 702 N N . LEU A 1 96 ? 9.968 -10.507 -0.996 1.00 98.81 96 LEU A N 1
ATOM 703 C CA . LEU A 1 96 ? 10.875 -10.832 0.117 1.00 98.81 96 LEU A CA 1
ATOM 704 C C . LEU A 1 96 ? 11.232 -9.618 0.989 1.00 98.81 96 LEU A C 1
ATOM 706 O O . LEU A 1 96 ? 12.110 -9.722 1.851 1.00 98.81 96 LEU A O 1
ATOM 710 N N . GLY A 1 97 ? 10.540 -8.500 0.780 1.00 98.62 97 GLY A N 1
ATOM 711 C CA . GLY A 1 97 ? 10.636 -7.287 1.579 1.00 98.62 97 GLY A CA 1
ATOM 712 C C . GLY A 1 97 ? 9.262 -6.664 1.828 1.00 98.62 97 GLY A C 1
ATOM 713 O O . GLY A 1 97 ? 8.279 -7.365 2.061 1.00 98.62 97 GLY A O 1
ATOM 714 N N . ILE A 1 98 ? 9.194 -5.334 1.798 1.00 98.81 98 ILE A N 1
ATOM 715 C CA . ILE A 1 98 ? 7.948 -4.579 2.010 1.00 98.81 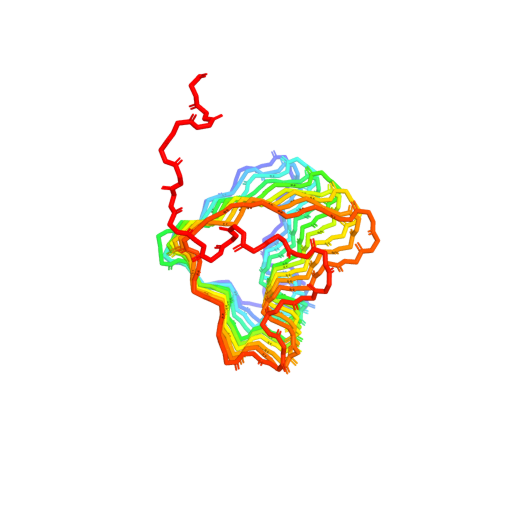98 ILE A CA 1
ATOM 716 C C . ILE A 1 98 ? 7.071 -4.718 0.759 1.00 98.81 98 ILE A C 1
ATOM 718 O O . ILE A 1 98 ? 7.579 -4.604 -0.351 1.00 98.81 98 ILE A O 1
ATOM 722 N N . GLY A 1 99 ? 5.758 -4.917 0.897 1.00 98.88 99 GLY A N 1
ATOM 723 C CA . GLY A 1 99 ? 4.868 -4.966 -0.270 1.00 98.88 99 GLY A CA 1
ATOM 724 C C . GLY A 1 99 ? 4.923 -3.655 -1.060 1.00 98.88 99 GLY A C 1
ATOM 725 O O . GLY A 1 99 ? 5.374 -3.615 -2.209 1.00 98.88 99 GLY A O 1
ATOM 726 N N . VAL A 1 100 ? 4.530 -2.561 -0.409 1.00 98.94 100 VAL A N 1
ATOM 727 C CA . VAL A 1 100 ? 4.579 -1.201 -0.951 1.00 98.94 100 VAL A CA 1
ATOM 728 C C . VAL A 1 100 ? 5.197 -0.240 0.067 1.00 98.94 100 VAL A C 1
ATOM 730 O O . VAL A 1 100 ? 4.766 -0.188 1.216 1.00 98.94 100 VAL A O 1
ATOM 733 N N . ALA A 1 101 ? 6.176 0.558 -0.353 1.00 98.94 101 ALA A N 1
ATOM 734 C CA . ALA A 1 101 ? 6.766 1.627 0.450 1.00 98.94 101 ALA A CA 1
ATOM 735 C C . ALA A 1 101 ? 6.543 2.985 -0.226 1.00 98.94 101 ALA A C 1
ATOM 737 O O . ALA A 1 101 ? 6.902 3.162 -1.391 1.00 98.94 101 ALA A O 1
ATOM 738 N N . ILE A 1 102 ? 5.963 3.950 0.493 1.00 98.88 102 ILE A N 1
ATOM 739 C CA . ILE A 1 102 ? 5.748 5.312 -0.012 1.00 98.88 102 ILE A CA 1
ATOM 740 C C . ILE A 1 102 ? 6.357 6.350 0.936 1.00 98.88 102 ILE A C 1
ATOM 742 O O . ILE A 1 102 ? 6.155 6.281 2.149 1.00 98.88 102 ILE A O 1
ATOM 746 N N . SER A 1 103 ? 7.115 7.301 0.388 1.00 98.88 103 SER A N 1
ATOM 747 C CA . SER A 1 103 ? 7.857 8.305 1.156 1.00 98.88 103 SER A CA 1
ATOM 748 C C . SER A 1 103 ? 7.954 9.669 0.463 1.00 98.88 103 SER A C 1
ATOM 750 O O . SER A 1 103 ? 7.727 9.804 -0.742 1.00 98.88 103 SER A O 1
ATOM 752 N N . ASP A 1 104 ? 8.318 10.695 1.241 1.00 98.44 104 ASP A N 1
ATOM 753 C CA . ASP A 1 104 ? 8.558 12.070 0.776 1.00 98.44 104 ASP A CA 1
ATOM 754 C C . ASP A 1 104 ? 7.381 12.652 -0.023 1.00 98.44 104 ASP A C 1
ATOM 756 O O . ASP A 1 104 ? 7.483 12.943 -1.215 1.00 98.44 104 ASP A O 1
ATOM 760 N N . ARG A 1 105 ? 6.231 12.821 0.645 1.00 98.44 105 ARG A N 1
ATOM 761 C CA . ARG A 1 105 ? 5.004 13.387 0.055 1.00 98.44 105 ARG A CA 1
ATOM 762 C C . ARG A 1 105 ? 4.482 12.582 -1.135 1.00 98.44 105 ARG A C 1
ATOM 764 O O . ARG A 1 105 ? 3.889 13.147 -2.057 1.00 98.44 105 ARG A O 1
ATOM 771 N N . ALA A 1 106 ? 4.692 11.271 -1.115 1.00 98.88 106 ALA A N 1
ATOM 772 C CA . ALA A 1 106 ? 4.083 10.367 -2.070 1.00 98.88 106 ALA A CA 1
ATOM 773 C C . ALA A 1 106 ? 2.586 10.174 -1.774 1.00 98.88 106 ALA A C 1
ATOM 775 O O . ALA A 1 106 ? 2.088 10.441 -0.671 1.00 98.88 106 ALA A O 1
ATOM 776 N N . ALA A 1 107 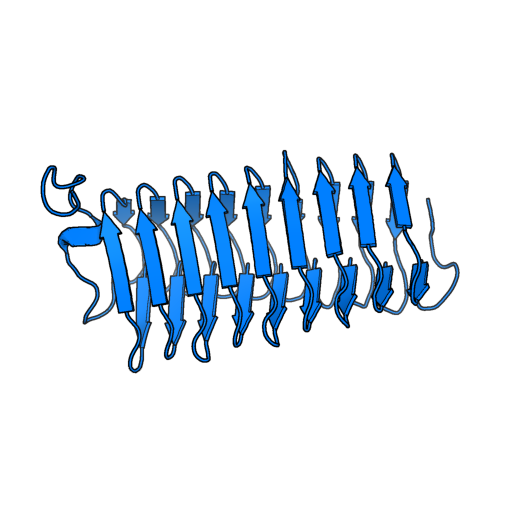? 1.855 9.699 -2.779 1.00 98.94 107 ALA A N 1
ATOM 777 C CA . ALA A 1 107 ? 0.453 9.340 -2.621 1.00 98.94 107 ALA A CA 1
ATOM 778 C C . ALA A 1 107 ? 0.115 8.059 -3.378 1.00 98.94 107 ALA A C 1
ATOM 780 O O . ALA A 1 107 ? 0.576 7.858 -4.501 1.00 98.94 107 ALA A O 1
ATOM 781 N N . ILE A 1 108 ? -0.728 7.213 -2.790 1.00 98.88 108 ILE A N 1
ATOM 782 C CA . ILE A 1 108 ? -1.183 5.993 -3.453 1.00 98.88 108 ILE A CA 1
ATOM 783 C C . ILE A 1 108 ? -2.696 5.797 -3.346 1.00 98.88 108 ILE A C 1
ATOM 785 O O . ILE A 1 108 ? -3.303 6.043 -2.302 1.00 98.88 108 ILE A O 1
ATOM 789 N N . LEU A 1 109 ? -3.296 5.344 -4.444 1.00 98.94 109 LEU A N 1
ATOM 790 C CA . LEU A 1 109 ? -4.676 4.881 -4.523 1.00 98.94 109 LEU A CA 1
ATOM 791 C C . LEU A 1 109 ? -4.692 3.365 -4.747 1.00 98.94 109 LEU A C 1
ATOM 793 O O . LEU A 1 109 ? -4.127 2.892 -5.729 1.00 98.94 109 LEU A O 1
ATOM 797 N N . LEU A 1 110 ? -5.364 2.621 -3.870 1.00 98.75 110 LEU A N 1
ATOM 798 C CA . LEU A 1 110 ? -5.638 1.190 -4.032 1.00 98.75 110 LEU A CA 1
ATOM 799 C C . LEU A 1 110 ? -7.141 0.995 -4.191 1.00 98.75 110 LEU A C 1
ATOM 801 O O . LEU A 1 110 ? -7.906 1.311 -3.276 1.00 98.75 110 LEU A O 1
ATOM 805 N N . LEU A 1 111 ? -7.553 0.445 -5.329 1.00 98.75 111 LEU A N 1
ATOM 806 C CA . LEU A 1 111 ? -8.931 0.055 -5.599 1.00 98.75 111 LEU A CA 1
ATOM 807 C C . LEU A 1 111 ? -8.964 -1.421 -5.978 1.00 98.75 111 LEU A C 1
ATOM 809 O O . LEU A 1 111 ? -8.323 -1.806 -6.955 1.00 98.75 111 LEU A O 1
ATOM 813 N N . GLU A 1 112 ? -9.705 -2.223 -5.208 1.00 97.94 112 GLU A N 1
ATOM 814 C CA . GLU A 1 112 ? -9.986 -3.633 -5.543 1.00 97.94 112 GLU A CA 1
ATOM 815 C C . GLU A 1 112 ? -8.705 -4.420 -5.878 1.00 97.94 112 GLU A C 1
ATOM 817 O O . GLU A 1 112 ? -8.603 -5.121 -6.881 1.00 97.94 112 GLU A O 1
ATOM 822 N N . SER A 1 113 ? -7.681 -4.222 -5.046 1.00 98.50 113 SER A N 1
ATOM 823 C CA . SER A 1 113 ? -6.326 -4.750 -5.225 1.00 98.50 113 SER A CA 1
ATOM 824 C C . SER A 1 113 ? -5.859 -5.471 -3.962 1.00 98.50 113 SER A C 1
ATOM 826 O O . SER A 1 113 ? -6.391 -5.245 -2.873 1.00 98.50 113 SER A O 1
ATOM 828 N N . THR A 1 114 ? -4.852 -6.330 -4.105 1.00 98.88 114 THR A N 1
ATOM 829 C CA . THR A 1 114 ? -4.353 -7.185 -3.021 1.00 98.88 114 THR A CA 1
ATOM 830 C C . THR A 1 114 ? -2.888 -6.901 -2.710 1.00 98.88 114 THR A C 1
ATOM 832 O O . THR A 1 114 ? -2.059 -6.840 -3.620 1.00 98.88 114 THR A O 1
ATOM 835 N N . ILE A 1 115 ? -2.565 -6.779 -1.422 1.00 98.94 115 ILE A N 1
ATOM 836 C CA . ILE A 1 115 ? -1.195 -6.788 -0.898 1.00 98.94 115 ILE A CA 1
ATOM 837 C C . ILE A 1 115 ? -1.071 -7.948 0.093 1.00 98.94 115 ILE A C 1
ATOM 839 O O . ILE A 1 115 ? -1.637 -7.881 1.184 1.00 98.94 115 ILE A O 1
ATOM 843 N N . SER A 1 116 ? -0.351 -9.016 -0.251 1.00 98.94 116 SER A N 1
ATOM 844 C CA . SER A 1 116 ? -0.335 -10.205 0.612 1.00 98.94 116 SER A CA 1
ATOM 845 C C . SER A 1 116 ? 0.943 -11.022 0.589 1.00 98.94 116 SER A C 1
ATOM 847 O O . SER A 1 116 ? 1.636 -11.057 -0.419 1.00 98.94 116 SER A O 1
ATOM 849 N N . GLY A 1 117 ? 1.236 -11.736 1.676 1.00 98.81 117 GLY A N 1
ATOM 850 C CA . GLY A 1 117 ? 2.355 -12.688 1.705 1.00 98.81 117 GLY A CA 1
ATOM 851 C C . GLY A 1 117 ? 3.740 -12.043 1.614 1.00 98.81 117 GLY A C 1
ATOM 852 O O . GLY A 1 117 ? 4.736 -12.742 1.438 1.00 98.81 117 GLY A O 1
ATOM 853 N N . ASN A 1 118 ? 3.836 -10.712 1.703 1.00 98.94 118 ASN A N 1
ATOM 854 C CA . ASN A 1 118 ? 5.126 -10.031 1.689 1.00 98.94 118 ASN A CA 1
ATOM 855 C C . ASN A 1 118 ? 5.810 -10.256 3.041 1.00 98.94 118 ASN A C 1
ATOM 857 O O . ASN A 1 118 ? 5.159 -10.194 4.079 1.00 98.94 118 ASN A O 1
ATOM 861 N N . THR A 1 119 ? 7.115 -10.520 3.058 1.00 98.88 119 THR A N 1
ATOM 862 C CA . THR A 1 119 ? 7.819 -10.868 4.308 1.00 98.88 119 THR A CA 1
ATOM 863 C C . THR A 1 119 ? 7.968 -9.685 5.272 1.00 98.88 119 THR A C 1
ATOM 865 O O . THR A 1 119 ? 8.249 -9.896 6.449 1.00 98.88 119 THR A O 1
ATOM 868 N N . GLY A 1 120 ? 7.818 -8.449 4.787 1.00 98.75 120 GLY A N 1
ATOM 869 C CA . GLY A 1 120 ? 7.776 -7.230 5.594 1.00 98.75 120 GLY A CA 1
ATOM 870 C C . GLY A 1 120 ? 6.360 -6.677 5.772 1.00 98.75 120 GLY A C 1
ATOM 871 O O . GLY A 1 120 ? 5.369 -7.384 5.626 1.00 98.75 120 GLY A O 1
ATOM 872 N N . THR A 1 121 ? 6.264 -5.380 6.070 1.00 98.88 121 THR A N 1
ATOM 873 C CA . THR A 1 121 ? 4.991 -4.640 6.102 1.00 98.88 121 THR A CA 1
ATOM 874 C C . THR A 1 121 ? 4.281 -4.710 4.745 1.00 98.88 121 THR A C 1
ATOM 876 O O . THR A 1 121 ? 4.931 -4.603 3.701 1.00 98.88 121 THR A O 1
ATOM 879 N N . GLY A 1 122 ? 2.951 -4.822 4.748 1.00 98.94 122 GLY A N 1
ATOM 880 C CA . GLY A 1 122 ? 2.138 -4.766 3.532 1.00 98.94 122 GLY A CA 1
ATOM 881 C C . GLY A 1 122 ? 2.280 -3.418 2.818 1.00 98.94 122 GLY A C 1
ATOM 882 O O . GLY A 1 122 ? 2.833 -3.347 1.721 1.00 98.94 122 GLY A O 1
ATOM 883 N N . LEU A 1 123 ? 1.826 -2.336 3.454 1.00 98.94 123 LEU A N 1
ATOM 884 C CA . LEU A 1 123 ? 2.003 -0.961 2.974 1.00 98.94 123 LEU A CA 1
ATOM 885 C C . LEU A 1 123 ? 2.584 -0.061 4.073 1.00 98.94 123 LEU A C 1
ATOM 887 O O . LEU A 1 123 ? 1.965 0.154 5.114 1.00 98.94 123 LEU A O 1
ATOM 891 N N . SER A 1 124 ? 3.767 0.487 3.803 1.00 98.94 124 SER A N 1
ATOM 892 C CA . SER A 1 124 ? 4.492 1.424 4.662 1.00 98.94 124 SER A CA 1
ATOM 893 C C . SER A 1 124 ? 4.379 2.851 4.119 1.00 98.94 124 SER A C 1
ATOM 895 O O . SER A 1 124 ? 4.646 3.088 2.938 1.00 98.94 124 SER A O 1
ATOM 897 N N . ILE A 1 125 ? 3.961 3.792 4.967 1.00 98.94 125 ILE A N 1
ATOM 898 C CA . ILE A 1 125 ? 3.612 5.169 4.600 1.00 98.94 125 ILE A CA 1
ATOM 899 C C . ILE A 1 125 ? 4.391 6.146 5.491 1.00 98.94 125 ILE A C 1
ATOM 901 O O . ILE A 1 125 ? 4.074 6.306 6.670 1.00 98.94 125 ILE A O 1
ATOM 905 N N . ASP A 1 126 ? 5.372 6.832 4.904 1.00 98.88 126 ASP A N 1
ATOM 906 C CA . ASP A 1 126 ? 6.214 7.837 5.568 1.00 98.88 126 ASP A CA 1
ATOM 907 C C . ASP A 1 126 ? 5.962 9.232 4.995 1.00 98.88 126 ASP A C 1
ATOM 909 O O . ASP A 1 126 ? 6.184 9.464 3.803 1.00 98.88 126 ASP A O 1
ATOM 913 N N . THR A 1 127 ? 5.542 10.194 5.820 1.00 98.81 127 THR A N 1
ATOM 914 C CA . THR A 1 127 ? 5.322 11.585 5.384 1.00 98.81 127 THR A CA 1
ATOM 915 C C . THR A 1 127 ? 4.478 11.657 4.097 1.00 98.81 127 THR A C 1
ATOM 917 O O . THR A 1 127 ? 4.767 12.420 3.172 1.00 98.81 127 THR A O 1
ATOM 920 N N . SER A 1 128 ? 3.475 10.782 3.986 1.00 98.88 128 SER A N 1
ATOM 921 C CA . SER A 1 128 ? 2.785 10.469 2.727 1.00 98.88 128 SER A CA 1
ATOM 922 C C . SER A 1 128 ? 1.307 10.151 2.959 1.00 98.88 128 SER A C 1
ATOM 924 O O . SER A 1 128 ? 0.811 10.192 4.087 1.00 98.88 128 SER A O 1
ATOM 926 N N . SER A 1 129 ? 0.568 9.870 1.881 1.00 98.94 129 SER A N 1
ATOM 927 C CA . SER A 1 129 ? -0.869 9.591 1.972 1.00 98.94 129 SER A CA 1
ATOM 928 C C . SER A 1 129 ? -1.313 8.358 1.191 1.00 98.94 129 SER A C 1
ATOM 930 O O . SER A 1 129 ? -0.802 8.071 0.111 1.00 98.94 129 SER A O 1
ATOM 932 N N . ALA A 1 130 ? -2.304 7.643 1.721 1.00 98.94 130 ALA A N 1
ATOM 933 C CA . ALA A 1 130 ? -2.927 6.513 1.044 1.00 98.94 130 ALA A CA 1
ATOM 934 C C . ALA A 1 130 ? -4.456 6.607 1.079 1.00 98.94 130 ALA A C 1
ATOM 936 O O . ALA A 1 130 ? -5.058 6.926 2.108 1.00 98.94 130 ALA A O 1
ATOM 937 N N . SER A 1 131 ? -5.090 6.287 -0.047 1.00 98.94 131 SER A N 1
ATOM 938 C CA . SER A 1 131 ? -6.530 6.064 -0.147 1.00 98.94 131 SER A CA 1
ATOM 939 C C . SER A 1 131 ? -6.778 4.639 -0.618 1.00 98.94 131 SER A C 1
ATOM 941 O O . SER A 1 131 ? -6.316 4.242 -1.684 1.00 98.94 131 SER A O 1
ATOM 943 N N . ILE A 1 132 ? -7.479 3.860 0.196 1.00 98.94 132 ILE A N 1
ATOM 944 C CA . ILE A 1 132 ? -7.643 2.423 0.006 1.00 98.94 132 ILE A CA 1
ATOM 945 C C . ILE A 1 132 ? -9.127 2.096 0.083 1.00 98.94 132 ILE A C 1
ATOM 947 O O . ILE A 1 132 ? -9.807 2.455 1.053 1.00 98.94 132 ILE A O 1
ATOM 951 N N . ARG A 1 133 ? -9.638 1.418 -0.946 1.00 98.81 133 ARG A N 1
ATOM 952 C CA . ARG A 1 133 ? -11.024 0.963 -0.984 1.00 98.81 133 ARG A CA 1
ATOM 953 C C . ARG A 1 133 ? -11.163 -0.414 -1.614 1.00 98.81 133 ARG A C 1
ATOM 955 O O . ARG A 1 133 ? -10.656 -0.638 -2.709 1.00 98.81 133 ARG A O 1
ATOM 962 N N . GLY A 1 134 ? -11.934 -1.293 -0.974 1.00 98.50 134 GLY A N 1
ATOM 963 C CA . GLY A 1 134 ? -12.201 -2.621 -1.535 1.00 98.50 134 GLY A CA 1
ATOM 964 C C . GLY A 1 134 ? -10.958 -3.506 -1.603 1.00 98.50 134 GLY A C 1
ATOM 965 O O . GLY A 1 134 ? -10.926 -4.4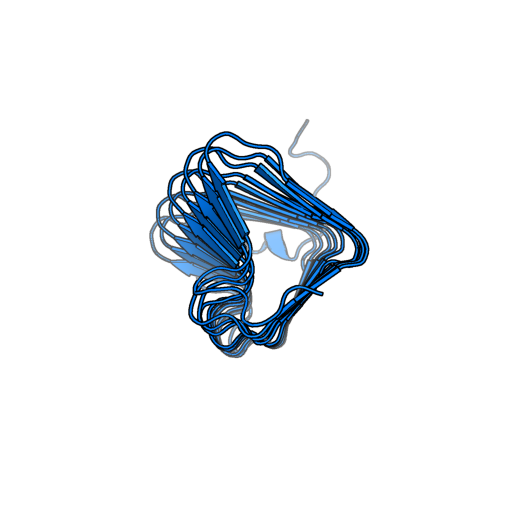08 -2.428 1.00 98.50 134 GLY A O 1
ATOM 966 N N . ALA A 1 135 ? -9.911 -3.204 -0.832 1.00 98.62 135 ALA A N 1
ATOM 967 C CA . ALA A 1 135 ? -8.634 -3.901 -0.924 1.00 98.62 135 ALA A CA 1
ATOM 968 C C . ALA A 1 135 ? -8.535 -5.042 0.093 1.00 98.62 135 ALA A C 1
ATOM 970 O O . ALA A 1 135 ? -9.198 -5.020 1.132 1.00 98.62 135 ALA A O 1
ATOM 971 N N . THR A 1 136 ? -7.645 -5.990 -0.185 1.00 98.88 136 THR A N 1
ATOM 972 C CA . THR A 1 136 ? -7.267 -7.058 0.746 1.00 98.88 136 THR A CA 1
ATOM 973 C C . THR A 1 136 ? -5.793 -6.910 1.101 1.00 98.88 136 THR A C 1
ATOM 975 O O . THR A 1 136 ? -4.940 -6.893 0.214 1.00 98.88 136 THR A O 1
ATOM 978 N N . ILE A 1 137 ? -5.482 -6.788 2.391 1.00 98.94 137 ILE A N 1
ATOM 979 C CA . ILE A 1 137 ? -4.110 -6.664 2.895 1.00 98.94 137 ILE A CA 1
ATOM 980 C C . ILE A 1 137 ? -3.893 -7.723 3.971 1.00 98.94 137 ILE A C 1
ATOM 982 O O . ILE A 1 137 ? -4.329 -7.556 5.111 1.00 98.94 137 ILE A O 1
ATOM 986 N N . THR A 1 138 ? -3.268 -8.838 3.594 1.00 98.94 138 THR A N 1
ATOM 987 C CA . THR A 1 138 ? -3.312 -10.055 4.415 1.00 98.94 138 THR A CA 1
ATOM 988 C C . THR A 1 138 ? -2.025 -10.865 4.419 1.00 98.94 138 THR A C 1
ATOM 990 O O . THR A 1 138 ? -1.310 -10.901 3.418 1.00 98.94 138 THR A O 1
ATOM 993 N N . GLY A 1 139 ? -1.726 -11.544 5.527 1.00 98.81 139 GLY A N 1
ATOM 994 C CA . GLY A 1 139 ? -0.614 -12.495 5.580 1.00 98.81 139 GLY A CA 1
ATOM 995 C C . GLY A 1 139 ? 0.759 -11.863 5.364 1.00 98.81 139 GLY A C 1
ATOM 996 O O . GLY A 1 139 ? 1.643 -12.528 4.829 1.00 98.81 139 GLY A O 1
ATOM 997 N N . ASN A 1 140 ? 0.933 -10.574 5.670 1.00 98.94 140 ASN A N 1
ATOM 998 C CA . ASN A 1 140 ? 2.238 -9.923 5.575 1.00 98.94 140 ASN A CA 1
ATOM 999 C C . ASN A 1 140 ? 3.029 -10.142 6.876 1.00 98.94 140 ASN A C 1
ATOM 1001 O O . ASN A 1 140 ? 2.450 -10.172 7.960 1.00 98.94 140 ASN A O 1
ATOM 1005 N N . GLY A 1 141 ? 4.351 -10.278 6.767 1.00 98.88 141 GLY A N 1
ATOM 1006 C CA . GLY A 1 141 ? 5.249 -10.619 7.879 1.00 98.88 141 GLY A CA 1
ATOM 1007 C C . GLY A 1 141 ? 5.510 -9.480 8.875 1.00 98.88 141 GLY A C 1
ATOM 1008 O O . GLY A 1 141 ? 6.184 -9.679 9.884 1.00 98.88 141 GLY A O 1
ATOM 1009 N N . GLY A 1 142 ? 5.000 -8.280 8.595 1.00 98.81 142 GLY A N 1
ATOM 1010 C CA . GLY A 1 142 ? 4.964 -7.147 9.520 1.00 98.81 142 GLY A CA 1
ATOM 1011 C C . GLY A 1 142 ? 3.543 -6.621 9.698 1.00 98.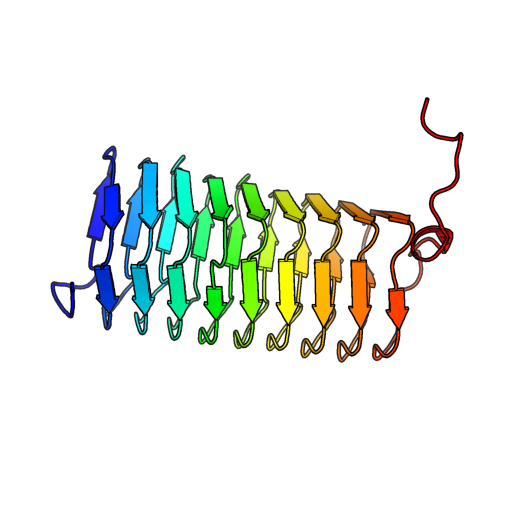81 142 GLY A C 1
ATOM 1012 O O . GLY A 1 142 ? 2.578 -7.380 9.657 1.00 98.81 142 GLY A O 1
ATOM 1013 N N . ASP A 1 143 ? 3.401 -5.307 9.875 1.00 98.94 143 ASP A N 1
ATOM 1014 C CA . ASP A 1 143 ? 2.074 -4.688 9.904 1.00 98.94 143 ASP A CA 1
ATOM 1015 C C . ASP A 1 143 ? 1.381 -4.812 8.536 1.00 98.94 143 ASP A C 1
ATOM 1017 O O . ASP A 1 143 ? 2.032 -4.754 7.486 1.00 98.94 143 ASP A O 1
ATOM 1021 N N . GLY A 1 144 ? 0.051 -4.903 8.519 1.00 98.94 144 GLY A N 1
ATOM 1022 C CA . GLY A 1 144 ? -0.711 -4.767 7.275 1.00 98.94 144 GLY A CA 1
ATOM 1023 C C . GLY A 1 144 ? -0.523 -3.366 6.682 1.00 98.94 144 GLY A C 1
ATOM 1024 O O . GLY A 1 144 ? -0.084 -3.201 5.541 1.00 98.94 144 GLY A O 1
ATOM 1025 N N . LEU A 1 145 ? -0.800 -2.350 7.501 1.00 98.94 145 LEU A N 1
ATOM 1026 C CA . LEU A 1 145 ? -0.630 -0.931 7.203 1.00 98.94 145 LEU A CA 1
ATOM 1027 C C . LEU A 1 145 ? 0.192 -0.261 8.307 1.00 98.94 145 LEU A C 1
ATOM 1029 O O . LEU A 1 145 ? -0.233 -0.264 9.459 1.00 98.94 145 LEU A O 1
ATOM 1033 N N . HIS A 1 146 ? 1.304 0.384 7.956 1.00 98.94 146 HIS A N 1
ATOM 1034 C CA . HIS A 1 146 ? 2.103 1.168 8.900 1.00 98.94 146 HIS A CA 1
ATOM 1035 C C . HIS A 1 146 ? 2.242 2.616 8.423 1.00 98.94 146 HIS A C 1
ATOM 1037 O O . HIS A 1 146 ? 2.735 2.878 7.326 1.00 98.94 146 HIS A O 1
ATOM 1043 N N . LEU A 1 147 ? 1.789 3.558 9.247 1.00 98.88 147 LEU A N 1
ATOM 1044 C CA . LEU A 1 147 ? 1.835 4.993 9.002 1.00 98.88 147 LEU A CA 1
ATOM 1045 C C . LEU A 1 147 ? 2.725 5.675 10.026 1.00 98.88 147 LEU A C 1
ATOM 1047 O O . LEU A 1 147 ? 2.453 5.577 11.220 1.00 98.88 147 LEU A O 1
ATOM 1051 N N . PHE A 1 148 ? 3.694 6.456 9.564 1.00 98.81 148 PHE A N 1
ATOM 1052 C CA . PHE A 1 148 ? 4.557 7.234 10.445 1.00 98.81 148 PHE A CA 1
ATOM 1053 C C . PHE A 1 148 ? 4.901 8.611 9.864 1.00 98.81 148 PHE A C 1
ATOM 1055 O O . PHE A 1 148 ? 4.717 8.869 8.671 1.00 98.81 148 PHE A O 1
ATOM 1062 N N . ASN A 1 149 ? 5.361 9.521 10.727 1.00 98.25 149 ASN A N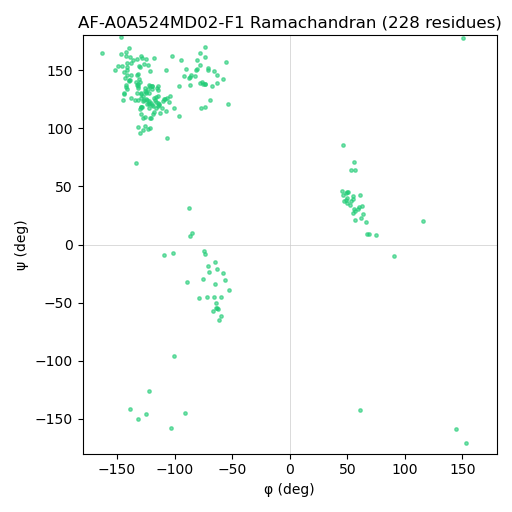 1
ATOM 1063 C CA . ASN A 1 149 ? 5.770 10.889 10.381 1.00 98.25 149 ASN A CA 1
ATOM 1064 C C . ASN A 1 149 ? 4.687 11.723 9.671 1.00 98.25 149 ASN A C 1
ATOM 1066 O O . ASN A 1 149 ? 4.864 12.172 8.543 1.00 98.25 149 ASN A O 1
ATOM 1070 N N . GLN A 1 150 ? 3.576 12.011 10.354 1.00 98.31 150 GLN A N 1
ATOM 1071 C CA . GLN A 1 150 ? 2.510 12.888 9.842 1.00 98.31 150 GLN A CA 1
ATOM 1072 C C . GLN A 1 150 ? 1.826 12.345 8.577 1.00 98.31 150 GLN A C 1
ATOM 1074 O O . GLN A 1 150 ? 1.385 13.110 7.716 1.00 98.31 150 GLN A O 1
ATOM 1079 N N . SER A 1 151 ? 1.725 11.022 8.476 1.00 98.88 151 SER A N 1
ATOM 1080 C CA . SER A 1 151 ? 1.081 10.349 7.353 1.00 98.88 151 SER A CA 1
ATOM 1081 C C . SER A 1 151 ? -0.440 10.321 7.485 1.00 98.88 151 SER A C 1
ATOM 1083 O O . SER A 1 151 ? -0.996 10.465 8.579 1.00 98.88 151 SER A O 1
ATOM 1085 N N . VAL A 1 152 ? -1.124 10.139 6.353 1.00 98.94 152 VAL A N 1
ATOM 1086 C CA . VAL A 1 152 ? -2.592 10.173 6.278 1.00 98.94 152 VAL A CA 1
ATOM 1087 C C . VAL A 1 152 ? -3.151 8.943 5.564 1.00 98.94 152 VAL A C 1
ATOM 1089 O O . VAL A 1 152 ? -2.756 8.640 4.440 1.00 98.94 152 VAL A O 1
ATOM 1092 N N . LEU A 1 153 ? -4.130 8.275 6.176 1.00 98.94 153 LEU A N 1
ATOM 1093 C CA . LEU A 1 153 ? -4.853 7.145 5.583 1.00 98.94 153 LEU A CA 1
ATOM 1094 C C . LEU A 1 153 ? -6.354 7.426 5.468 1.00 98.94 153 LEU A C 1
ATOM 1096 O O . LEU A 1 153 ? -6.998 7.863 6.421 1.00 98.94 153 LEU A O 1
ATOM 1100 N N . SER A 1 154 ? -6.938 7.072 4.325 1.00 98.94 154 SER A N 1
ATOM 1101 C CA . SER A 1 154 ? -8.370 6.798 4.199 1.00 98.94 154 SER A CA 1
ATOM 1102 C C . SER A 1 154 ? -8.570 5.337 3.809 1.00 98.94 154 SER A C 1
ATOM 1104 O O . SER A 1 154 ? -8.129 4.932 2.737 1.00 98.94 154 SER A O 1
ATOM 1106 N N . LEU A 1 155 ? -9.232 4.561 4.670 1.00 98.94 155 LEU A N 1
ATOM 1107 C CA . LEU A 1 155 ? -9.449 3.124 4.506 1.00 98.94 155 LEU A CA 1
ATOM 1108 C C . LEU A 1 155 ? -10.939 2.785 4.570 1.00 98.94 155 LEU A C 1
ATOM 1110 O O . LEU A 1 155 ? -11.635 3.132 5.532 1.00 98.94 155 LEU A O 1
ATOM 1114 N N . VAL A 1 156 ? -11.428 2.114 3.530 1.00 98.88 156 VAL A N 1
ATOM 1115 C CA . VAL A 1 156 ? -12.861 1.913 3.300 1.00 98.88 156 VAL A CA 1
ATOM 1116 C C . VAL A 1 156 ? -13.142 0.525 2.742 1.00 98.88 156 VAL A C 1
ATOM 1118 O O . VAL A 1 156 ? -12.509 0.140 1.763 1.00 98.88 156 VAL A O 1
ATOM 1121 N N . LEU A 1 157 ? -14.154 -0.184 3.250 1.00 98.75 157 LEU A N 1
ATOM 1122 C CA . LEU A 1 157 ? -14.641 -1.435 2.638 1.00 98.75 157 LEU A CA 1
ATOM 1123 C C . LEU A 1 157 ? -13.521 -2.442 2.327 1.00 98.75 157 LEU A C 1
ATOM 1125 O O . LEU A 1 157 ? -13.538 -3.074 1.278 1.00 98.75 157 LEU A O 1
ATOM 1129 N N . SER A 1 158 ? -12.504 -2.517 3.177 1.00 98.88 158 SER A N 1
ATOM 1130 C CA . SER A 1 158 ? -11.305 -3.326 2.958 1.00 98.88 158 SER A CA 1
ATOM 1131 C C . SER A 1 158 ? -11.161 -4.389 4.044 1.00 98.88 158 SER A C 1
ATOM 1133 O O . SER A 1 158 ? -11.753 -4.277 5.121 1.00 98.88 158 SER A O 1
ATOM 1135 N N . ASP A 1 159 ? -10.373 -5.414 3.745 1.00 98.94 159 ASP A N 1
ATOM 1136 C CA . ASP A 1 159 ? -10.061 -6.518 4.647 1.00 98.94 159 ASP A CA 1
ATOM 1137 C C . ASP A 1 159 ? -8.573 -6.490 5.010 1.00 98.94 159 ASP A C 1
ATOM 1139 O O . ASP A 1 159 ? -7.715 -6.499 4.124 1.00 98.94 159 ASP A O 1
ATOM 1143 N N . ILE A 1 160 ? -8.278 -6.401 6.308 1.00 98.94 160 ILE A N 1
ATOM 1144 C CA . ILE A 1 160 ? -6.922 -6.363 6.860 1.00 98.94 160 ILE A CA 1
ATOM 1145 C C . ILE A 1 160 ? -6.778 -7.515 7.854 1.00 98.94 160 ILE A C 1
ATOM 1147 O O . ILE A 1 160 ? -7.236 -7.412 8.999 1.00 98.94 160 ILE A O 1
ATOM 1151 N N . SER A 1 161 ? -6.170 -8.620 7.431 1.00 98.94 161 SER A N 1
ATOM 1152 C CA . SER A 1 161 ? -6.200 -9.847 8.227 1.00 98.94 161 SER A CA 1
ATOM 1153 C C . SER A 1 161 ? -4.888 -10.602 8.297 1.00 98.94 161 SER A C 1
ATOM 1155 O O . SER A 1 161 ? -4.059 -10.503 7.402 1.00 98.94 161 SER A O 1
ATOM 1157 N N . ASP A 1 162 ? -4.725 -11.406 9.346 1.00 98.88 162 ASP A N 1
ATOM 1158 C CA . ASP A 1 162 ? -3.682 -12.437 9.416 1.00 98.88 162 ASP A CA 1
ATOM 1159 C C . ASP A 1 162 ? -2.252 -11.899 9.191 1.00 98.88 162 ASP A C 1
ATOM 1161 O O . ASP A 1 162 ? -1.390 -12.623 8.705 1.00 98.88 162 ASP A O 1
ATOM 1165 N N . ASN A 1 163 ? -1.994 -10.621 9.499 1.00 98.94 163 ASN A N 1
ATOM 1166 C CA . ASN A 1 163 ? -0.646 -10.057 9.447 1.00 98.94 163 ASN A CA 1
ATOM 1167 C C . ASN A 1 163 ? 0.111 -10.406 10.741 1.00 98.94 163 ASN A C 1
ATOM 1169 O O . ASN A 1 163 ? -0.480 -10.443 11.827 1.00 98.94 163 ASN A O 1
ATOM 1173 N N . ASP A 1 164 ? 1.418 -10.643 10.625 1.00 98.88 164 ASP A N 1
ATOM 1174 C CA . ASP A 1 164 ? 2.265 -11.145 11.718 1.00 98.88 164 ASP A CA 1
ATOM 1175 C C . ASP A 1 164 ? 2.564 -10.085 12.797 1.00 98.88 164 ASP A C 1
ATOM 1177 O O . ASP A 1 164 ? 3.106 -10.423 13.851 1.00 98.88 164 ASP A O 1
ATOM 1181 N N . ALA A 1 165 ? 2.186 -8.822 12.568 1.00 98.88 165 ALA A N 1
ATOM 1182 C CA . ALA A 1 165 ? 2.172 -7.760 13.575 1.00 98.88 165 ALA A CA 1
ATOM 1183 C C . ALA A 1 165 ? 0.765 -7.143 13.719 1.00 98.88 165 ALA A C 1
ATOM 1185 O O . ALA A 1 165 ? -0.203 -7.864 13.980 1.00 98.88 165 ALA A O 1
ATOM 1186 N N . SER A 1 166 ? 0.620 -5.820 13.603 1.00 98.94 166 SER A N 1
ATOM 1187 C CA . SER A 1 166 ? -0.675 -5.145 13.706 1.00 98.94 166 SER A CA 1
ATOM 1188 C C . SER A 1 166 ? -1.373 -5.023 12.349 1.00 98.94 166 SER A C 1
ATOM 1190 O O . SER A 1 166 ? -0.744 -4.905 11.301 1.00 98.94 166 SER A O 1
ATOM 1192 N N . GLY A 1 167 ? -2.706 -4.997 12.341 1.00 98.94 167 GLY A N 1
ATOM 1193 C CA . GLY A 1 167 ? -3.472 -4.721 11.125 1.00 98.94 167 GLY A CA 1
ATOM 1194 C C . GLY A 1 167 ? -3.205 -3.302 10.623 1.00 98.94 167 GLY A C 1
ATOM 1195 O O . GLY A 1 167 ? -2.796 -3.100 9.480 1.00 98.94 167 GLY A O 1
ATOM 1196 N N . ILE A 1 168 ? -3.400 -2.316 11.501 1.00 98.94 168 ILE A N 1
ATOM 1197 C CA . ILE A 1 168 ? -3.123 -0.902 11.230 1.00 98.94 168 ILE A CA 1
ATOM 1198 C C . ILE A 1 168 ? -2.313 -0.310 12.383 1.00 98.94 168 ILE A C 1
ATOM 1200 O O . ILE A 1 168 ? -2.771 -0.323 13.524 1.00 98.94 168 ILE A O 1
ATOM 1204 N N . HIS A 1 169 ? -1.154 0.265 12.079 1.00 98.88 169 HIS A N 1
ATOM 1205 C CA . HIS A 1 169 ? -0.257 0.896 13.039 1.00 98.88 169 HIS A CA 1
ATOM 1206 C C . HIS A 1 169 ? -0.013 2.369 12.670 1.00 98.88 169 HIS A C 1
ATOM 1208 O O . HIS A 1 169 ? 0.386 2.676 11.546 1.00 98.88 169 HIS A O 1
ATOM 1214 N N . LEU A 1 170 ? -0.299 3.295 13.595 1.00 98.81 170 LEU A N 1
ATOM 1215 C CA . LEU A 1 170 ? -0.115 4.740 13.423 1.00 98.81 170 LEU A CA 1
ATOM 1216 C C . LEU A 1 170 ? 0.873 5.322 14.443 1.00 98.81 170 LEU A C 1
ATOM 1218 O O . LEU A 1 170 ? 0.542 5.436 15.626 1.00 98.81 170 LEU A O 1
ATOM 1222 N N . GLU A 1 171 ? 1.973 5.891 13.960 1.00 98.56 171 GLU A N 1
ATOM 1223 C CA . GLU A 1 171 ? 2.924 6.690 14.736 1.00 98.56 171 GLU A CA 1
ATOM 1224 C C . GLU A 1 171 ? 2.885 8.165 14.285 1.00 98.56 171 GLU A C 1
ATOM 1226 O O . GLU A 1 171 ? 3.233 8.513 13.156 1.00 98.56 171 GLU A O 1
ATOM 1231 N N . VAL A 1 172 ? 2.419 9.072 15.152 1.00 98.31 172 VAL A N 1
ATOM 1232 C CA . VAL A 1 172 ? 2.279 10.514 14.842 1.00 98.31 172 VAL A CA 1
ATOM 1233 C C . VAL A 1 172 ? 1.546 10.752 13.504 1.00 98.31 172 VAL A C 1
ATOM 1235 O O . VAL A 1 172 ? 1.989 11.532 12.663 1.00 98.31 172 VAL A O 1
ATOM 1238 N N . SER A 1 173 ? 0.440 10.042 13.273 1.00 98.69 173 SER A N 1
ATOM 1239 C CA . SER A 1 173 ? -0.265 10.003 11.980 1.00 98.69 173 SER A CA 1
ATOM 1240 C C . SER A 1 173 ? -1.788 10.025 12.147 1.00 98.69 173 SER A C 1
ATOM 1242 O O . SER A 1 173 ? -2.305 9.899 13.258 1.00 98.69 173 SER A O 1
ATOM 1244 N N . VAL A 1 174 ? -2.530 10.218 11.052 1.00 98.81 174 VAL A N 1
ATOM 1245 C CA . VAL A 1 174 ? -3.999 10.316 11.086 1.00 98.81 174 VAL A CA 1
ATOM 1246 C C . VAL A 1 174 ? -4.651 9.321 10.131 1.00 98.81 174 VAL A C 1
ATOM 1248 O O . VAL A 1 174 ? -4.263 9.228 8.969 1.00 98.81 174 VAL A O 1
ATOM 1251 N N . ALA A 1 175 ? -5.692 8.619 10.584 1.00 98.81 175 ALA A N 1
ATOM 1252 C CA . ALA A 1 175 ? -6.478 7.729 9.729 1.00 98.81 175 ALA A CA 1
ATOM 1253 C C . ALA A 1 175 ? -7.994 7.948 9.845 1.00 98.81 175 ALA A C 1
ATOM 1255 O O . ALA A 1 175 ? -8.543 8.149 10.929 1.00 98.81 175 ALA A O 1
ATOM 1256 N N . SER A 1 176 ? -8.682 7.840 8.710 1.00 98.75 176 SER A N 1
ATOM 1257 C CA . SER A 1 176 ? -10.130 7.643 8.630 1.00 98.75 176 SER A CA 1
ATOM 1258 C C . SER A 1 176 ? -10.407 6.205 8.196 1.00 98.75 176 SER A C 1
ATOM 1260 O O . SER A 1 176 ? -10.047 5.819 7.084 1.00 98.75 176 SER A O 1
ATOM 1262 N N . VAL A 1 177 ? -11.027 5.415 9.071 1.00 98.81 177 VAL A N 1
ATOM 1263 C CA . VAL A 1 177 ? -11.195 3.963 8.924 1.00 98.81 177 VAL A CA 1
ATOM 1264 C C . VAL A 1 177 ? -12.676 3.623 9.048 1.00 98.81 177 VAL A C 1
ATOM 1266 O O . VAL A 1 177 ? -13.255 3.750 10.125 1.00 98.81 177 VAL A O 1
ATOM 1269 N N . ARG A 1 178 ? -13.325 3.221 7.953 1.00 98.62 178 ARG A N 1
ATOM 1270 C CA . ARG A 1 178 ? -14.769 2.938 7.941 1.00 98.62 178 ARG A CA 1
ATOM 1271 C C . ARG A 1 178 ? -15.157 1.698 7.150 1.00 98.62 178 ARG A C 1
ATOM 1273 O O . ARG A 1 178 ? -14.656 1.484 6.053 1.00 98.62 178 ARG A O 1
ATOM 1280 N N . GLU A 1 179 ? -16.129 0.955 7.664 1.00 98.69 179 GLU A N 1
ATOM 1281 C CA . GLU A 1 179 ? -16.733 -0.190 6.967 1.00 98.69 179 GLU A CA 1
ATOM 1282 C C . GLU A 1 179 ? -15.717 -1.293 6.607 1.00 98.69 179 GLU A C 1
ATOM 1284 O O . GLU A 1 179 ? -15.869 -1.960 5.590 1.00 98.69 179 GLU A O 1
ATOM 1289 N N . ASN A 1 180 ? -14.662 -1.469 7.409 1.00 98.88 180 ASN A N 1
ATOM 1290 C CA . ASN A 1 180 ? -13.611 -2.464 7.169 1.00 98.88 180 ASN A CA 1
ATOM 1291 C C . ASN A 1 180 ? -13.762 -3.700 8.057 1.00 98.88 180 ASN A C 1
ATOM 1293 O O . ASN A 1 180 ? -14.393 -3.648 9.114 1.00 98.88 180 ASN A O 1
ATOM 1297 N N . THR A 1 181 ? -13.104 -4.783 7.659 1.00 98.88 181 THR A N 1
ATOM 1298 C CA . THR A 1 181 ? -12.854 -5.946 8.516 1.00 98.88 181 THR A CA 1
ATOM 1299 C C . THR A 1 181 ? -11.372 -5.973 8.873 1.00 98.88 181 THR A C 1
ATOM 1301 O O . THR A 1 181 ? -10.521 -5.889 7.994 1.00 98.88 181 THR A O 1
ATOM 1304 N N . ILE A 1 182 ? -11.059 -6.016 10.168 1.00 98.94 182 ILE A N 1
ATOM 1305 C CA . ILE A 1 182 ? -9.692 -6.007 10.699 1.00 98.94 182 ILE A CA 1
ATOM 1306 C C . ILE A 1 182 ? -9.586 -7.125 11.734 1.00 98.94 182 ILE A C 1
ATOM 1308 O O . ILE A 1 182 ? -10.065 -6.988 12.864 1.00 98.94 182 ILE A O 1
ATOM 1312 N N . GLN A 1 183 ? -9.006 -8.259 11.355 1.00 98.88 183 GLN A N 1
ATOM 1313 C CA . GLN A 1 183 ? -9.120 -9.472 12.164 1.00 98.88 183 GLN A CA 1
ATOM 1314 C C . GLN A 1 183 ? -7.883 -10.354 12.146 1.00 98.88 183 GLN A C 1
ATOM 1316 O O . GLN A 1 183 ? -7.148 -10.385 11.169 1.00 98.88 183 GLN A O 1
ATOM 1321 N N . ASN A 1 184 ? -7.693 -11.131 13.209 1.00 98.88 184 ASN A N 1
ATOM 1322 C CA . ASN A 1 184 ? -6.643 -12.152 13.298 1.00 98.88 184 ASN A CA 1
ATOM 1323 C C . ASN A 1 184 ? -5.211 -11.632 13.077 1.00 98.88 184 ASN A C 1
ATOM 1325 O O . ASN A 1 184 ? -4.323 -12.417 12.764 1.00 98.88 184 ASN A O 1
ATOM 1329 N N . ASN A 1 185 ? -4.965 -10.331 13.249 1.00 98.94 185 ASN A N 1
ATOM 1330 C CA . ASN A 1 185 ? -3.604 -9.802 13.256 1.00 98.94 185 ASN A CA 1
ATOM 1331 C C . ASN A 1 185 ? -2.941 -10.162 14.593 1.00 98.94 185 ASN A C 1
ATOM 1333 O O . ASN A 1 185 ? -3.586 -10.105 15.650 1.00 98.94 185 ASN A O 1
ATOM 1337 N N . ALA A 1 186 ? -1.678 -10.579 14.547 1.00 98.88 186 ALA A N 1
ATOM 1338 C CA . ALA A 1 186 ? -1.018 -11.227 15.678 1.00 98.88 186 ALA A CA 1
ATOM 1339 C C . ALA A 1 186 ? -0.861 -10.306 16.898 1.00 98.88 186 ALA A C 1
ATOM 1341 O O . ALA A 1 186 ? -0.967 -10.769 18.038 1.00 98.88 186 ALA A O 1
ATOM 1342 N N . GLU A 1 187 ? -0.648 -9.010 16.664 1.00 98.81 187 GLU A N 1
ATOM 1343 C CA . GLU A 1 187 ? -0.529 -7.998 17.710 1.00 98.81 187 GLU A CA 1
ATOM 1344 C C . GLU A 1 187 ? -1.839 -7.225 17.870 1.00 98.81 187 GLU A C 1
ATOM 1346 O O . GLU A 1 187 ? -2.732 -7.691 18.577 1.00 98.81 187 GLU A O 1
ATOM 1351 N N . PHE A 1 188 ? -1.988 -6.062 17.230 1.00 98.88 188 PHE A N 1
ATOM 1352 C CA . PHE A 1 188 ? -3.194 -5.247 17.350 1.00 98.88 188 PHE A CA 1
ATOM 1353 C C . PHE A 1 188 ? -4.057 -5.277 16.091 1.00 98.88 188 PHE A C 1
ATOM 1355 O O . PHE A 1 188 ? -3.546 -5.355 14.981 1.00 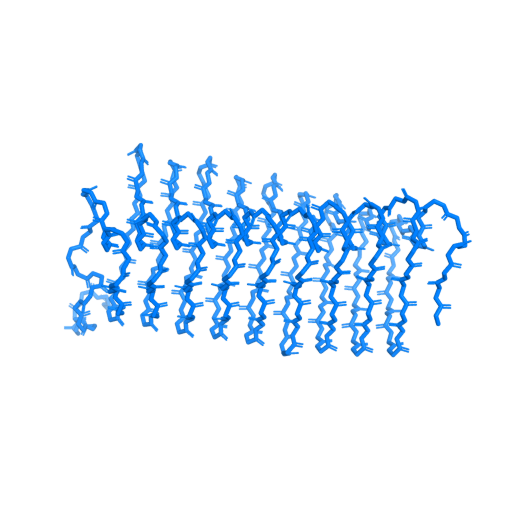98.88 188 PHE A O 1
ATOM 1362 N N . GLY A 1 189 ? -5.375 -5.122 16.230 1.00 98.88 189 GLY A N 1
ATOM 1363 C CA . GLY A 1 189 ? -6.206 -4.749 15.083 1.00 98.88 189 GLY A CA 1
ATOM 1364 C C . GLY A 1 189 ? -5.865 -3.326 14.633 1.00 98.88 189 GLY A C 1
ATOM 1365 O O . GLY A 1 189 ? -5.435 -3.107 13.501 1.00 98.88 189 GLY A O 1
ATOM 1366 N N . ILE A 1 190 ? -5.994 -2.367 15.555 1.00 98.88 190 ILE A N 1
ATOM 1367 C CA . ILE A 1 190 ? -5.540 -0.981 15.375 1.00 98.88 190 ILE A CA 1
ATOM 1368 C C . ILE A 1 190 ? -4.657 -0.561 16.555 1.00 98.88 190 ILE A C 1
ATOM 1370 O O . ILE A 1 190 ? -5.129 -0.480 17.693 1.00 98.88 190 ILE A O 1
ATOM 1374 N N . LEU A 1 191 ? -3.399 -0.236 16.266 1.00 98.81 191 LEU A N 1
ATOM 1375 C CA . LEU A 1 191 ? -2.439 0.366 17.185 1.00 98.81 191 LEU A CA 1
ATOM 1376 C C . LEU A 1 191 ? -2.251 1.848 16.844 1.00 98.81 191 LEU A C 1
ATOM 1378 O O . LEU A 1 191 ? -1.870 2.201 15.729 1.00 98.81 191 LEU A O 1
ATOM 1382 N N . ILE A 1 192 ? -2.497 2.721 17.820 1.00 98.25 192 ILE A N 1
ATOM 1383 C CA . ILE A 1 192 ? -2.109 4.133 17.756 1.00 98.25 192 ILE A CA 1
ATOM 1384 C C . ILE A 1 192 ? -1.063 4.456 18.825 1.00 98.25 192 ILE A C 1
ATOM 1386 O O . ILE A 1 192 ? -1.222 4.086 19.991 1.00 98.25 192 ILE A O 1
ATOM 1390 N N . GLU A 1 193 ? -0.027 5.187 18.421 1.00 96.88 193 GLU A N 1
ATOM 1391 C CA . GLU A 1 193 ? 1.064 5.662 19.270 1.00 96.88 193 GLU A CA 1
ATOM 1392 C C . GLU A 1 193 ? 1.359 7.152 19.040 1.00 96.88 193 GLU A C 1
ATOM 1394 O O . GLU A 1 193 ? 1.018 7.751 18.015 1.00 96.88 193 GLU A O 1
ATOM 1399 N N . GLY A 1 194 ? 2.006 7.788 20.019 1.00 94.75 194 GLY A N 1
ATOM 1400 C CA . GLY A 1 194 ? 2.317 9.215 19.962 1.00 94.75 194 GLY A CA 1
ATOM 1401 C C . GLY A 1 194 ? 1.060 10.088 19.870 1.00 94.75 194 GLY A C 1
ATOM 1402 O O . GLY A 1 194 ? 0.044 9.819 20.505 1.00 94.75 194 GLY A O 1
ATOM 1403 N N . ALA A 1 195 ? 1.133 11.166 19.089 1.00 95.19 195 ALA A N 1
ATOM 1404 C CA . ALA A 1 195 ? 0.012 12.082 18.865 1.00 95.19 195 ALA A CA 1
ATOM 1405 C C . ALA A 1 195 ? -0.901 11.643 17.697 1.00 95.19 195 ALA A C 1
ATOM 1407 O O . ALA A 1 195 ? -1.442 12.494 16.990 1.00 95.19 195 ALA A O 1
ATOM 1408 N N . SER A 1 196 ? -1.030 10.333 17.464 1.00 98.38 196 SER A N 1
ATOM 1409 C CA . SER A 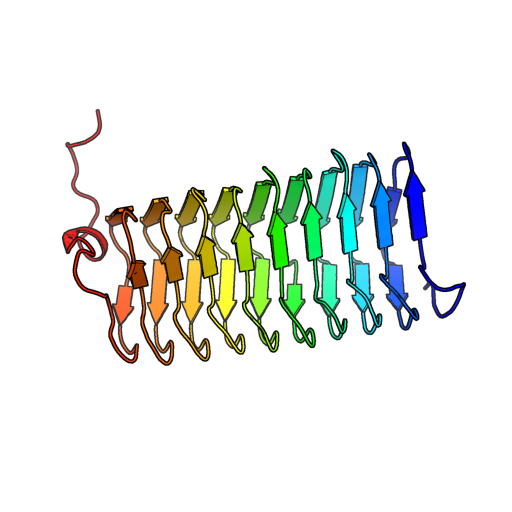1 196 ? -1.863 9.779 16.393 1.00 98.38 196 SER A CA 1
ATOM 1410 C C . SER A 1 196 ? -3.358 9.940 16.661 1.00 98.38 196 SER A C 1
ATOM 1412 O O . SER A 1 196 ? -3.811 9.923 17.805 1.00 98.38 196 SER A O 1
ATOM 1414 N N . LEU A 1 197 ? -4.139 10.055 15.585 1.00 98.12 197 LEU A N 1
ATOM 1415 C CA . LEU A 1 197 ? -5.598 10.135 15.639 1.00 98.12 197 LEU A CA 1
ATOM 1416 C C . LEU A 1 197 ? -6.223 9.165 14.644 1.00 98.12 197 LEU A C 1
ATOM 1418 O O . LEU A 1 197 ? -5.832 9.097 13.482 1.00 98.12 197 LEU A O 1
ATOM 1422 N N . VAL A 1 198 ? -7.263 8.465 15.076 1.00 98.38 198 VAL A N 1
ATOM 1423 C CA . VAL A 1 198 ? -8.071 7.624 14.197 1.00 98.38 198 VAL A CA 1
ATOM 1424 C C . VAL A 1 198 ? -9.545 7.947 14.405 1.00 98.38 198 VAL A C 1
ATOM 1426 O O . VAL A 1 198 ? -9.982 8.192 15.526 1.00 98.38 198 VAL A O 1
ATOM 1429 N N . SER A 1 199 ? -10.310 7.991 13.320 1.00 98.31 199 SER A N 1
ATOM 1430 C CA . SER A 1 199 ? -11.759 8.194 13.351 1.00 98.31 199 SER A CA 1
ATOM 1431 C C . SER A 1 199 ? -12.455 7.291 12.341 1.00 98.31 199 SER A C 1
ATOM 1433 O O . SER A 1 199 ? -11.835 6.802 11.396 1.00 98.31 199 SER A O 1
ATOM 1435 N N . GLY A 1 200 ? -13.757 7.086 12.520 1.00 97.69 200 GLY A N 1
ATOM 1436 C CA . GLY A 1 200 ? -14.597 6.371 11.570 1.00 97.69 200 GLY A CA 1
ATOM 1437 C C . GLY A 1 200 ? -15.667 5.543 12.262 1.00 97.69 200 GLY A C 1
ATOM 1438 O O . GLY A 1 200 ? -16.053 5.860 13.384 1.00 97.69 200 GLY A O 1
ATOM 1439 N N . TYR A 1 201 ? -16.197 4.544 11.559 1.00 98.31 201 TYR A N 1
ATOM 1440 C CA . TYR A 1 201 ? -17.387 3.806 11.982 1.00 98.31 201 TYR A CA 1
ATOM 1441 C C . TYR A 1 201 ? -17.542 2.480 11.232 1.00 98.31 201 TYR A C 1
ATOM 1443 O O . TYR A 1 201 ? -16.971 2.275 10.162 1.00 98.31 201 TYR A O 1
ATOM 1451 N N . ALA A 1 202 ? -18.405 1.617 11.757 1.00 98.25 202 ALA A N 1
ATOM 1452 C CA . ALA A 1 202 ? -18.867 0.368 11.160 1.00 98.25 202 ALA A CA 1
ATOM 1453 C C . ALA A 1 202 ? -17.745 -0.605 10.773 1.00 98.25 202 ALA A C 1
ATOM 1455 O O . ALA A 1 202 ? -17.896 -1.371 9.826 1.00 98.25 202 ALA A O 1
ATOM 1456 N N . ASN A 1 203 ? -16.626 -0.585 11.495 1.00 98.75 203 ASN A N 1
ATOM 1457 C CA . ASN A 1 203 ? -15.582 -1.584 11.324 1.00 98.75 203 ASN A CA 1
ATOM 1458 C C . ASN A 1 203 ? -15.861 -2.808 12.197 1.00 98.75 203 ASN A C 1
ATOM 1460 O O . ASN A 1 203 ? -16.313 -2.686 13.337 1.00 98.75 203 ASN A O 1
ATOM 1464 N N . THR A 1 204 ? -15.525 -3.983 11.681 1.00 98.75 204 THR A N 1
ATOM 1465 C CA . THR A 1 204 ? -15.435 -5.215 12.465 1.00 98.75 204 THR A CA 1
ATOM 1466 C C . THR A 1 204 ? -13.980 -5.401 12.860 1.00 98.75 204 THR A C 1
ATOM 1468 O O . THR A 1 204 ? -13.147 -5.640 11.993 1.00 98.75 204 THR A O 1
ATOM 1471 N N . ILE A 1 205 ? -13.665 -5.252 14.149 1.00 98.81 205 ILE A N 1
ATOM 1472 C CA . ILE A 1 205 ? -12.300 -5.391 14.672 1.00 98.81 205 ILE A CA 1
ATOM 1473 C C . ILE A 1 205 ? -12.318 -6.491 15.726 1.00 98.81 205 ILE A C 1
ATOM 1475 O O . ILE A 1 205 ? -12.818 -6.260 16.826 1.00 98.81 205 ILE A O 1
ATOM 1479 N N . THR A 1 206 ? -11.882 -7.696 15.360 1.00 98.69 206 THR A N 1
ATOM 1480 C CA . THR A 1 206 ? -12.065 -8.890 16.201 1.00 98.69 206 THR A CA 1
ATOM 1481 C C . THR A 1 206 ? -10.981 -9.934 15.987 1.00 98.69 206 THR A C 1
ATOM 1483 O O . THR A 1 206 ? -10.525 -10.127 14.867 1.00 98.69 206 THR A O 1
ATOM 1486 N N . GLY A 1 207 ? -10.660 -10.708 17.022 1.00 98.56 207 GLY A N 1
ATOM 1487 C CA . GLY A 1 207 ? -9.777 -11.874 16.894 1.00 98.56 207 GLY A CA 1
ATOM 1488 C C . GLY A 1 207 ? -8.299 -11.519 16.746 1.00 98.56 207 GLY A C 1
ATOM 1489 O O . GLY A 1 207 ? -7.491 -12.405 16.496 1.00 98.56 207 GLY A O 1
ATOM 1490 N N . ASN A 1 208 ? -7.941 -10.245 16.914 1.00 98.88 208 ASN A N 1
ATOM 1491 C CA . ASN A 1 208 ? -6.549 -9.814 16.970 1.00 98.88 208 ASN A CA 1
ATOM 1492 C C . ASN A 1 208 ? -5.961 -10.135 18.355 1.00 98.88 208 ASN A C 1
ATOM 1494 O O . ASN A 1 208 ? -6.712 -10.358 19.312 1.00 98.88 208 ASN A O 1
ATOM 1498 N N . GLY A 1 209 ? -4.633 -10.109 18.499 1.00 98.75 209 GLY A N 1
ATOM 1499 C CA . GLY A 1 209 ? -3.990 -10.242 19.816 1.00 98.75 209 GLY A CA 1
ATOM 1500 C C . GLY A 1 209 ? -4.541 -9.231 20.833 1.00 98.75 209 GLY A C 1
ATOM 1501 O O . GLY A 1 209 ? -4.808 -9.557 21.991 1.00 98.75 209 GLY A O 1
ATOM 1502 N N . THR A 1 210 ? -4.800 -8.007 20.381 1.00 98.81 210 THR A N 1
ATOM 1503 C CA . THR A 1 210 ? -5.640 -7.001 21.034 1.00 98.81 210 THR A CA 1
ATOM 1504 C C . THR A 1 210 ? -6.380 -6.206 19.965 1.00 98.81 210 THR A C 1
ATOM 1506 O O . THR A 1 210 ? -5.763 -5.621 19.088 1.00 98.81 210 THR A O 1
ATOM 1509 N N . ASP A 1 211 ? -7.710 -6.140 20.012 1.00 98.69 211 ASP A N 1
ATOM 1510 C CA . ASP A 1 211 ? -8.465 -5.519 18.912 1.00 98.69 211 ASP A CA 1
ATOM 1511 C C . ASP A 1 211 ? -8.096 -4.045 18.687 1.00 98.69 211 ASP A C 1
ATOM 1513 O O . ASP A 1 211 ? -7.832 -3.644 17.555 1.00 98.69 211 ASP A O 1
ATOM 1517 N N . VAL A 1 212 ? -7.989 -3.245 19.750 1.00 98.69 212 VAL A N 1
ATOM 1518 C CA . VAL A 1 212 ? -7.582 -1.838 19.646 1.00 98.69 212 VAL A CA 1
ATOM 1519 C C . VAL A 1 212 ? -6.698 -1.410 20.818 1.00 98.69 212 VAL A C 1
ATOM 1521 O O . VAL A 1 212 ? -6.924 -1.832 21.955 1.00 98.69 212 VAL A O 1
ATOM 1524 N N . SER A 1 213 ? -5.699 -0.561 20.562 1.00 98.25 213 SER A N 1
ATOM 1525 C CA . SER A 1 213 ? -4.881 0.042 21.621 1.00 98.25 213 SER A CA 1
ATOM 1526 C C . SER A 1 213 ? -5.639 1.132 22.397 1.00 98.25 213 SER A C 1
ATOM 1528 O O . SER A 1 213 ? -6.740 1.561 22.039 1.00 98.25 213 SER A O 1
ATOM 1530 N N . ALA A 1 214 ? -5.053 1.599 23.505 1.00 96.25 214 ALA A N 1
ATOM 1531 C CA . ALA A 1 214 ? -5.625 2.696 24.279 1.00 96.25 214 ALA A CA 1
ATOM 1532 C C . ALA A 1 214 ? -5.681 3.997 23.456 1.00 96.25 214 ALA A C 1
ATOM 1534 O O . ALA A 1 214 ? -4.735 4.343 22.757 1.00 96.25 214 ALA A O 1
ATOM 1535 N N . GLY A 1 215 ? -6.782 4.741 23.585 1.00 94.19 215 GLY A N 1
ATOM 1536 C CA . GLY A 1 215 ? -7.004 5.993 22.853 1.00 94.19 215 GLY A CA 1
ATOM 1537 C C . GLY A 1 215 ? -7.716 5.818 21.511 1.00 94.19 215 GLY A C 1
ATOM 1538 O O . GLY A 1 215 ? -8.164 6.811 20.941 1.00 94.19 215 GLY A O 1
ATOM 1539 N N . VAL A 1 216 ? -7.887 4.581 21.035 1.00 97.81 216 VAL A N 1
ATOM 1540 C CA . VAL A 1 216 ? -8.745 4.297 19.884 1.00 97.81 216 VAL A CA 1
ATOM 1541 C C . VAL A 1 216 ? -10.220 4.523 20.280 1.00 97.81 216 VAL A C 1
ATOM 1543 O O . VAL A 1 216 ? -10.680 3.936 21.264 1.00 97.81 216 VAL A O 1
ATOM 1546 N N . PRO A 1 217 ? -10.970 5.380 19.561 1.00 97.00 217 PRO A N 1
ATOM 1547 C CA . PRO A 1 217 ? -12.355 5.704 19.885 1.00 97.00 217 PRO A CA 1
ATOM 1548 C C . PRO A 1 217 ? -13.297 4.504 19.686 1.00 97.00 217 PRO A C 1
ATOM 1550 O O . PRO A 1 217 ? -13.214 3.827 18.656 1.00 97.00 217 PRO A O 1
ATOM 1553 N N . PRO A 1 218 ? -14.238 4.246 20.615 1.00 95.38 218 PRO A N 1
ATOM 1554 C CA . PRO A 1 218 ? -15.201 3.150 20.481 1.00 95.38 218 PRO A CA 1
ATOM 1555 C C . PRO A 1 218 ? -16.136 3.314 19.273 1.00 95.38 218 PRO A C 1
ATOM 1557 O O . PRO A 1 218 ? -16.684 2.328 18.786 1.00 95.38 218 PRO A O 1
ATOM 1560 N N . GLU A 1 219 ? -16.305 4.536 18.758 1.00 95.88 219 GLU A N 1
ATOM 1561 C CA . GLU A 1 219 ? -17.136 4.850 17.594 1.00 95.88 219 GLU A CA 1
ATOM 1562 C C . GLU A 1 219 ? -16.724 4.078 16.335 1.00 95.88 219 GLU A C 1
ATOM 1564 O O . GLU A 1 219 ? -17.575 3.808 15.489 1.00 95.88 219 GLU A O 1
ATOM 1569 N N . LEU A 1 220 ? -15.460 3.647 16.241 1.00 97.06 220 LEU A N 1
ATOM 1570 C CA . LEU A 1 220 ? -14.940 2.877 15.109 1.00 97.06 220 LEU A CA 1
ATOM 1571 C C . LEU A 1 220 ? -15.723 1.595 14.823 1.00 97.06 220 LEU A C 1
ATOM 1573 O O . LEU A 1 220 ? -15.794 1.193 13.663 1.00 97.06 220 LEU A O 1
ATOM 1577 N N . THR A 1 221 ? -16.310 0.962 15.838 1.00 97.19 221 THR A N 1
ATOM 1578 C CA . THR A 1 221 ? -17.091 -0.277 15.677 1.00 97.19 221 THR A CA 1
ATOM 1579 C C . THR A 1 221 ? -18.600 -0.038 15.682 1.00 97.19 221 THR A C 1
ATOM 1581 O O . THR A 1 221 ? -19.381 -0.945 15.395 1.00 97.19 221 THR A O 1
ATOM 1584 N N . LEU A 1 222 ? -19.042 1.191 15.969 1.00 96.25 222 LEU A N 1
ATOM 1585 C CA . LEU A 1 222 ? -20.457 1.547 15.968 1.00 96.25 222 LEU A CA 1
ATOM 1586 C C . LEU A 1 222 ? -20.956 1.803 14.541 1.00 96.25 222 LEU A C 1
ATOM 1588 O O . LEU A 1 222 ? -20.191 2.272 13.701 1.00 96.25 222 LEU A O 1
ATOM 1592 N N . PRO A 1 223 ? -22.245 1.563 14.239 1.00 93.06 223 PRO A N 1
ATOM 1593 C CA . PRO A 1 223 ? -22.830 1.974 12.967 1.00 93.06 223 PRO A CA 1
ATOM 1594 C C . PRO A 1 223 ? -22.646 3.474 12.713 1.00 93.06 223 PRO A C 1
ATOM 1596 O O . PRO A 1 223 ? -22.535 4.265 13.653 1.00 93.06 223 PRO A O 1
ATOM 1599 N N . ARG A 1 224 ? -22.699 3.882 11.439 1.00 90.75 224 ARG A N 1
ATOM 1600 C CA . ARG A 1 224 ? -22.672 5.302 11.074 1.00 90.75 224 ARG A CA 1
ATOM 1601 C C . ARG A 1 224 ? -23.762 6.060 11.835 1.00 90.75 224 ARG A C 1
ATOM 1603 O O . ARG A 1 224 ? -24.948 5.772 11.673 1.00 90.75 224 ARG A O 1
ATOM 1610 N N . GLN A 1 225 ? -23.372 7.056 12.623 1.00 81.12 225 GLN A N 1
ATOM 1611 C CA . GLN A 1 225 ? -24.331 7.946 13.266 1.00 81.12 225 GLN A CA 1
ATOM 1612 C C . GLN A 1 225 ? -24.853 8.941 12.223 1.00 81.12 225 GLN A C 1
ATOM 1614 O O . GLN A 1 225 ? -24.089 9.697 11.624 1.00 81.12 225 GLN A O 1
ATOM 1619 N N . ALA A 1 226 ? -26.157 8.911 11.951 1.00 61.59 226 ALA A N 1
ATOM 1620 C CA . ALA A 1 226 ? -26.793 9.905 11.096 1.00 61.59 226 ALA A CA 1
ATOM 1621 C C . ALA A 1 226 ? -26.908 11.232 11.869 1.00 61.59 226 ALA A C 1
ATOM 1623 O O . ALA A 1 226 ? -27.581 11.271 12.897 1.00 61.59 226 ALA A O 1
ATOM 1624 N N . GLY A 1 227 ? -26.270 12.302 11.375 1.00 57.78 227 GLY A N 1
ATOM 1625 C CA . GLY A 1 227 ? -26.522 13.674 11.842 1.00 57.78 227 GLY A CA 1
ATOM 1626 C C . GLY A 1 227 ? -25.378 14.429 12.532 1.00 57.78 227 GLY A C 1
ATOM 1627 O O . GLY A 1 227 ? -25.676 15.383 13.243 1.00 57.78 227 GLY A O 1
ATOM 1628 N N . ILE A 1 228 ? -24.107 14.043 12.353 1.00 53.03 228 ILE A N 1
ATOM 1629 C CA . ILE A 1 228 ? -22.959 14.829 12.872 1.00 53.03 228 ILE A CA 1
ATOM 1630 C C . ILE A 1 228 ? -22.153 15.522 11.751 1.00 53.03 228 ILE A C 1
ATOM 1632 O O . ILE A 1 228 ? -21.373 16.415 12.044 1.00 53.03 228 ILE A O 1
ATOM 1636 N N . ASP A 1 229 ? -22.425 15.218 10.477 1.00 47.69 229 ASP A N 1
ATOM 1637 C CA . ASP A 1 229 ? -21.762 15.849 9.322 1.00 47.69 229 ASP A CA 1
ATOM 1638 C C . ASP A 1 229 ? -22.784 16.274 8.240 1.00 47.69 229 ASP A C 1
ATOM 1640 O O . ASP A 1 229 ? -22.855 15.667 7.168 1.00 47.69 229 ASP A O 1
ATOM 1644 N N . GLU A 1 230 ? -23.593 17.298 8.533 1.00 39.84 230 GLU A N 1
ATOM 1645 C CA . GLU A 1 230 ? -24.170 18.210 7.521 1.00 39.84 230 GLU A CA 1
ATOM 1646 C C . GLU A 1 230 ? -23.659 19.635 7.755 1.00 39.84 230 GLU A C 1
ATOM 1648 O O . GLU A 1 230 ? -23.675 20.082 8.926 1.00 39.84 230 GLU A O 1
#

Radius of gyration: 17.38 Å; Cα contacts (8 Å, |Δi|>4): 846; chains: 1; bounding box: 48×31×46 Å

Sequence (230 aa):
TLRANGDVAIMTENATLTVLDSSIIEHPKSGVVLDNSPASFSDSFVNDNVGWAIEAINESAFMTARSTFSGNSLGGLSLTRSVAALLDETFIIDNLGIGVAISDRAAILLLESTISGNTGTGLSIDTSSASIRGATITGNGGDGLHLFNQSVLSLVLSDISDNDASGIHLEVSVASVRENTIQNNAEFGILIEGASLVSGYANTITGNGTDVSAGVPPELTLPRQAGIDE

Nearest PDB structures (foldseek):
  2iou-assembly1_H  TM=5.710E-01  e=8.366E-02  Bordetella bronchiseptica RB50
  3t9g-assembly1_A  TM=4.544E-01  e=1.074E-01  Caldicellulosiruptor bescii
  4z03-assembly1_A  TM=3.801E-01  e=6.516E-02  Caldicellulosiruptor bescii DSM 6725
  4yz0-assembly2_B  TM=3.374E-01  e=1.684E-01  Caldicellulosiruptor bescii DSM 6725
  4z06-assembly2_B  TM=4.038E-01  e=3.391E-01  Caldicellulosiruptor bescii DSM 6725

pLDDT: mean 97.02, std 7.19, range [39.84, 98.94]

Foldseek 3Di:
DFEAPAQEREEDACEEEEEECEEQEDHVEEPYEAHLYEYEEENYEQEQRQYESYEYDHAYEYEYELYEQEQHAAEHYEAANYEYEYEYAYEQEHYNHEHYEYEHAYEYEAYLYEQENHQEESYEAYPYEYEYENYEQEHYNYESEEYEHAYEYEAYNYEQEHYQAESYEDYNYEYEYEQYEQEHHAYESYHYDDPYYYDYACYHQDHYNYSYDPPHDPRHNHHDDPDPPD

Secondary structure (DSSP, 8-state):
-EESSSSSSEEEES--EEEES-EEE--SS-SEEEES-EEEEES-EEES-SSEEEEEESS-EEEEES-EEES-SSEEEEEES-EEEEESS-EEES-SSEEEEEESS-EEEEES-EEES-SS-SEEEES-EEEEES-EEES-SS-SEEEESS-EEEEES-EEE--SS-SEEEES-EEEEES-EEE--SSEEEEEETT-EEEEE--EEESSSEEE-TT--GGGGSPPPTTS--